Protein AF-A0A133UJM0-F1 (afdb_monomer_lite)

pLDDT: mean 78.9, std 16.8, range [32.56, 95.62]

Radius of gyration: 19.94 Å; chains: 1; bounding box: 46×45×63 Å

Organism: NCBI:txid1698264

Structure (mmCIF, N/CA/C/O backbone):
data_AF-A0A133UJM0-F1
#
_entry.id   AF-A0A133UJM0-F1
#
loop_
_atom_site.group_PDB
_atom_site.id
_atom_site.type_symbol
_atom_site.label_atom_id
_atom_site.label_alt_id
_atom_site.label_comp_id
_atom_site.label_asym_id
_atom_site.label_entity_id
_atom_site.label_seq_id
_atom_site.pdbx_PDB_ins_code
_atom_site.Cartn_x
_atom_site.Cartn_y
_atom_site.Cartn_z
_atom_site.occupancy
_atom_site.B_iso_or_equiv
_atom_site.auth_seq_id
_atom_site.auth_comp_id
_atom_site.auth_asym_id
_atom_site.auth_atom_id
_atom_site.pdbx_PDB_model_num
ATOM 1 N N . PHE A 1 1 ? 8.301 -1.324 -26.444 1.00 41.12 1 PHE A N 1
ATOM 2 C CA . PHE A 1 1 ? 9.238 -2.398 -26.820 1.00 41.12 1 PHE A CA 1
ATOM 3 C C . PHE A 1 1 ? 10.406 -1.749 -27.536 1.00 41.12 1 PHE A C 1
ATOM 5 O O . PHE A 1 1 ? 10.152 -0.974 -28.449 1.00 41.12 1 PHE A O 1
ATOM 12 N N . HIS A 1 2 ? 11.640 -1.991 -27.099 1.00 36.09 2 HIS A N 1
ATOM 13 C CA . HIS A 1 2 ? 12.836 -1.580 -27.834 1.00 36.09 2 HIS A CA 1
ATOM 14 C C . HIS A 1 2 ? 13.774 -2.781 -27.897 1.00 36.09 2 HIS A C 1
ATOM 16 O O . HIS A 1 2 ? 14.107 -3.345 -26.859 1.00 36.09 2 HIS A O 1
ATOM 22 N N . GLU A 1 3 ? 14.149 -3.181 -29.107 1.00 32.56 3 GLU A N 1
ATOM 23 C CA . GLU A 1 3 ? 15.214 -4.153 -29.325 1.00 32.56 3 GLU A CA 1
ATOM 24 C C . GLU A 1 3 ? 16.560 -3.448 -29.167 1.00 32.56 3 GLU A C 1
ATOM 26 O O . GLU A 1 3 ? 16.804 -2.405 -29.777 1.00 32.56 3 GLU A O 1
ATOM 31 N N . VAL A 1 4 ? 17.443 -4.024 -28.356 1.00 39.47 4 VAL A N 1
ATOM 32 C CA . VAL A 1 4 ? 18.858 -3.650 -28.314 1.00 39.47 4 VAL A CA 1
ATOM 33 C C . VAL A 1 4 ? 19.643 -4.925 -28.589 1.00 39.47 4 VAL A C 1
ATOM 35 O O . VAL A 1 4 ? 19.605 -5.857 -27.796 1.00 39.47 4 VAL A O 1
ATOM 38 N N . GLY A 1 5 ? 20.327 -4.984 -29.735 1.00 42.19 5 GLY A N 1
ATOM 39 C CA . GLY A 1 5 ? 21.223 -6.098 -30.069 1.00 42.19 5 GLY A CA 1
ATOM 40 C C . GLY A 1 5 ? 20.552 -7.417 -30.474 1.00 42.19 5 GLY A C 1
ATOM 41 O O . GLY A 1 5 ? 21.200 -8.452 -30.394 1.00 42.19 5 GLY A O 1
ATOM 42 N N . GLY A 1 6 ? 19.289 -7.409 -30.914 1.00 37.16 6 GLY A N 1
ATOM 43 C CA . GLY A 1 6 ? 18.602 -8.621 -31.391 1.00 37.16 6 GLY A CA 1
ATOM 44 C C . GLY A 1 6 ? 18.089 -9.555 -30.288 1.00 37.16 6 GLY A C 1
ATOM 45 O O . GLY A 1 6 ? 17.490 -10.581 -30.595 1.00 37.16 6 GLY A O 1
ATOM 46 N N . GLU A 1 7 ? 18.262 -9.190 -29.016 1.00 33.78 7 GLU A N 1
ATOM 47 C CA . GLU A 1 7 ? 17.524 -9.793 -27.910 1.00 33.78 7 GLU A CA 1
ATOM 48 C C . GLU A 1 7 ? 16.310 -8.925 -27.562 1.00 33.78 7 GLU A C 1
ATOM 50 O O . GLU A 1 7 ? 16.386 -7.691 -27.517 1.00 33.78 7 GLU A O 1
ATOM 55 N N . VAL A 1 8 ? 15.176 -9.575 -27.277 1.00 43.69 8 VAL A N 1
ATOM 56 C CA . VAL A 1 8 ? 14.033 -8.924 -26.629 1.00 43.69 8 VAL A CA 1
ATOM 57 C C . VAL A 1 8 ? 14.445 -8.630 -25.191 1.00 43.69 8 VAL A C 1
ATOM 59 O O . VAL A 1 8 ? 14.175 -9.393 -24.266 1.00 43.69 8 VAL A O 1
ATOM 62 N N . VAL A 1 9 ? 15.156 -7.525 -24.996 1.00 40.31 9 VAL A N 1
ATOM 63 C CA . VAL A 1 9 ? 15.483 -7.039 -23.662 1.00 40.31 9 VAL A CA 1
ATOM 64 C C . VAL A 1 9 ? 14.176 -6.545 -23.047 1.00 40.31 9 VAL A C 1
ATOM 66 O O . VAL A 1 9 ? 13.567 -5.589 -23.534 1.00 40.31 9 VAL A O 1
ATOM 69 N N . PHE A 1 10 ? 13.724 -7.208 -21.979 1.00 42.84 10 PHE A N 1
ATOM 70 C CA . PHE A 1 10 ? 12.668 -6.703 -21.104 1.00 42.84 10 PHE A CA 1
ATOM 71 C C . PHE A 1 10 ? 13.126 -5.352 -20.552 1.00 42.84 10 PHE A C 1
ATOM 73 O O . PHE A 1 10 ? 13.814 -5.280 -19.538 1.00 42.84 10 PHE A O 1
ATOM 80 N N . GLY A 1 11 ? 12.795 -4.267 -21.247 1.00 41.56 11 GLY A N 1
ATOM 81 C CA . GLY A 1 11 ? 13.082 -2.916 -20.796 1.00 41.56 11 GLY A CA 1
ATOM 82 C C . GLY A 1 11 ? 12.331 -2.615 -19.499 1.00 41.56 11 GLY A C 1
ATOM 83 O O . GLY A 1 11 ? 11.221 -2.101 -19.537 1.00 41.56 11 GLY A O 1
ATOM 84 N N . ASN A 1 12 ? 12.950 -2.943 -18.364 1.00 46.47 12 ASN A N 1
ATOM 85 C CA . ASN A 1 12 ? 12.903 -2.243 -17.079 1.00 46.47 12 ASN A CA 1
ATOM 86 C C . ASN A 1 12 ? 11.527 -1.809 -16.535 1.00 46.47 12 ASN A C 1
ATOM 88 O O . ASN A 1 12 ? 11.422 -0.736 -15.943 1.00 46.47 12 ASN A O 1
ATOM 92 N N . PHE A 1 13 ? 10.477 -2.624 -16.665 1.00 51.59 13 PHE A N 1
ATOM 93 C CA . PHE A 1 13 ? 9.205 -2.368 -15.974 1.00 51.59 13 PHE A CA 1
ATOM 94 C C . PHE A 1 13 ? 8.862 -3.493 -14.989 1.00 51.59 13 PHE A C 1
ATOM 96 O O . PHE A 1 13 ? 7.981 -4.316 -15.209 1.00 51.59 13 PHE A O 1
ATOM 103 N N . ASN A 1 14 ? 9.581 -3.515 -13.863 1.00 61.28 14 ASN A N 1
ATOM 104 C CA . ASN A 1 14 ? 9.325 -4.417 -12.731 1.00 61.28 14 ASN A CA 1
ATOM 105 C C . ASN A 1 14 ? 8.261 -3.878 -11.750 1.00 61.28 14 ASN A C 1
ATOM 107 O O . ASN A 1 14 ? 8.097 -4.419 -10.653 1.00 61.28 14 ASN A O 1
ATOM 111 N N . ASN A 1 15 ? 7.575 -2.795 -12.124 1.00 65.62 15 ASN A N 1
ATOM 112 C CA . ASN A 1 15 ? 6.561 -2.118 -11.325 1.00 65.62 15 ASN A CA 1
ATOM 113 C C . ASN A 1 15 ? 5.195 -2.244 -11.997 1.00 65.62 15 ASN A C 1
ATOM 115 O O . ASN A 1 15 ? 5.090 -2.307 -13.216 1.00 65.62 15 ASN A O 1
ATOM 119 N N . LEU A 1 16 ? 4.133 -2.236 -11.199 1.00 73.38 16 LEU A N 1
ATOM 120 C CA . LEU A 1 16 ? 2.777 -2.254 -11.730 1.00 73.38 16 LEU A CA 1
ATOM 121 C C . LEU A 1 16 ? 2.421 -0.885 -12.351 1.00 73.38 16 LEU A C 1
ATOM 123 O O . LEU A 1 16 ? 3.001 0.152 -11.990 1.00 73.38 16 LEU A O 1
ATOM 127 N N . PRO A 1 17 ? 1.496 -0.857 -13.327 1.00 74.69 17 PRO A N 1
ATOM 128 C CA . PRO A 1 17 ? 1.392 0.263 -14.257 1.00 74.69 17 PRO A CA 1
ATOM 129 C C . PRO A 1 17 ? 0.786 1.532 -13.659 1.00 74.69 17 PRO A C 1
ATOM 131 O O . PRO A 1 17 ? 0.818 2.567 -14.321 1.00 74.69 17 PRO A O 1
ATOM 134 N N . LEU A 1 18 ? 0.273 1.525 -12.420 1.00 80.31 18 LEU A N 1
ATOM 135 C CA . LEU A 1 18 ? -0.380 2.715 -11.859 1.00 80.31 18 LEU A CA 1
ATOM 136 C C . LEU A 1 18 ? 0.581 3.897 -11.653 1.00 80.31 18 LEU A C 1
ATOM 138 O O . LEU A 1 18 ? 0.152 5.032 -11.476 1.00 80.31 18 LEU A O 1
ATOM 142 N N . THR A 1 19 ? 1.886 3.659 -11.725 1.00 74.25 19 THR A N 1
ATOM 143 C CA . THR A 1 19 ? 2.896 4.723 -11.703 1.00 74.25 19 THR A CA 1
ATOM 144 C C . THR A 1 19 ? 2.986 5.490 -13.024 1.00 74.25 19 THR A C 1
ATOM 146 O O . THR A 1 19 ? 3.292 6.681 -13.014 1.00 74.25 19 THR A O 1
ATOM 149 N N . ILE A 1 20 ? 2.648 4.854 -14.152 1.00 77.62 20 ILE A N 1
ATOM 150 C CA . ILE A 1 20 ? 2.749 5.422 -15.505 1.00 77.62 20 ILE A CA 1
ATOM 151 C C . ILE A 1 20 ? 1.866 6.668 -15.675 1.00 77.62 20 ILE A C 1
ATOM 153 O O . ILE A 1 20 ? 2.385 7.681 -16.150 1.00 77.62 20 ILE A O 1
ATOM 157 N N . PRO A 1 21 ? 0.588 6.681 -15.239 1.00 76.50 21 PRO A N 1
ATOM 158 C CA . PRO A 1 21 ? -0.231 7.889 -15.278 1.00 76.50 21 PRO A CA 1
ATOM 159 C C . PRO A 1 21 ? 0.399 9.096 -14.574 1.00 76.50 21 PRO A C 1
ATOM 161 O O . PRO A 1 21 ? 0.253 10.212 -15.057 1.00 76.50 21 PRO A O 1
ATOM 164 N N . PHE A 1 22 ? 1.138 8.910 -13.475 1.00 75.75 22 PHE A N 1
ATOM 165 C CA . PHE A 1 22 ? 1.788 10.026 -12.773 1.00 75.75 22 PHE A CA 1
ATOM 166 C C . PHE A 1 22 ? 2.964 10.610 -13.563 1.00 75.75 22 PHE A C 1
ATOM 168 O O . PHE A 1 22 ? 3.121 11.833 -13.611 1.00 75.75 22 PHE A O 1
ATOM 175 N N . TYR A 1 23 ? 3.749 9.757 -14.229 1.00 77.12 23 TYR A N 1
ATOM 176 C CA . TYR A 1 23 ? 4.780 10.209 -15.165 1.00 77.12 23 TYR A CA 1
ATOM 177 C C . TYR A 1 23 ? 4.155 10.970 -16.338 1.00 77.12 23 TYR A C 1
ATOM 179 O O . TYR A 1 23 ? 4.615 12.057 -16.686 1.00 77.12 23 TYR A O 1
ATOM 187 N N . TRP A 1 24 ? 3.062 10.441 -16.891 1.00 78.31 24 TRP A N 1
ATOM 188 C CA . TRP A 1 24 ? 2.353 11.065 -18.005 1.00 78.31 24 TRP A CA 1
ATOM 189 C C . TRP A 1 24 ? 1.727 12.412 -17.627 1.00 78.31 24 TRP A C 1
ATOM 191 O O . TRP A 1 24 ? 1.881 13.371 -18.375 1.00 78.31 24 TRP A O 1
ATOM 201 N N . ILE A 1 25 ? 1.093 12.522 -16.454 1.00 80.19 25 ILE A N 1
ATOM 202 C CA . ILE A 1 25 ? 0.543 13.789 -15.942 1.00 80.19 25 ILE A CA 1
ATOM 203 C C . ILE A 1 25 ? 1.658 14.815 -15.753 1.00 80.19 25 ILE A C 1
ATOM 205 O O . ILE A 1 25 ? 1.499 15.956 -16.176 1.00 80.19 25 ILE A O 1
ATOM 209 N N . THR A 1 26 ? 2.790 14.418 -15.161 1.00 80.69 26 THR A N 1
ATOM 210 C CA . THR A 1 26 ? 3.936 15.328 -15.009 1.00 80.69 26 THR A CA 1
ATOM 211 C C . THR A 1 26 ? 4.375 15.856 -16.368 1.00 80.69 26 THR A C 1
ATOM 213 O O . THR A 1 26 ? 4.428 17.066 -16.556 1.00 80.69 26 THR A O 1
ATOM 216 N N . HIS A 1 27 ? 4.600 14.961 -17.332 1.00 81.56 27 HIS A N 1
ATOM 217 C CA . HIS A 1 27 ? 4.992 15.343 -18.684 1.00 81.56 27 HIS A CA 1
ATOM 218 C C . HIS A 1 27 ? 3.951 16.232 -19.376 1.00 81.56 27 HIS A C 1
ATOM 220 O O . HIS A 1 27 ? 4.312 17.213 -20.016 1.00 81.56 27 HIS A O 1
ATOM 226 N N . PHE A 1 28 ? 2.663 15.914 -19.247 1.00 84.06 28 PHE A N 1
ATOM 227 C CA . PHE A 1 28 ? 1.585 16.702 -19.839 1.00 84.06 28 PHE A CA 1
ATOM 228 C C . PHE A 1 28 ? 1.541 18.127 -19.271 1.00 84.06 28 PHE A C 1
ATOM 230 O O . PHE A 1 28 ? 1.356 19.080 -20.022 1.00 84.06 28 PHE A O 1
ATOM 237 N N . LEU A 1 29 ? 1.737 18.279 -17.958 1.00 82.19 29 LEU A N 1
ATOM 238 C CA . LEU A 1 29 ? 1.685 19.577 -17.284 1.00 82.19 29 LEU A CA 1
ATOM 239 C C . LEU A 1 29 ? 2.924 20.434 -17.534 1.00 82.19 29 LEU A C 1
ATOM 241 O O . LEU A 1 29 ? 2.817 21.658 -17.577 1.00 82.19 29 LEU A O 1
ATOM 245 N N . THR A 1 30 ? 4.097 19.817 -17.658 1.00 82.31 30 THR A N 1
ATOM 246 C CA . THR A 1 30 ? 5.360 20.556 -17.769 1.00 82.31 30 THR A CA 1
ATOM 247 C C . THR A 1 30 ? 5.885 20.624 -19.191 1.00 82.31 30 THR A C 1
ATOM 249 O O . THR A 1 30 ? 6.778 21.424 -19.441 1.00 82.31 30 THR A O 1
ATOM 252 N N . ALA A 1 31 ? 5.358 19.815 -20.115 1.00 80.38 31 ALA A N 1
ATOM 253 C CA . ALA A 1 31 ? 5.858 19.619 -21.479 1.00 80.38 31 ALA A CA 1
ATOM 254 C C . ALA A 1 31 ? 7.347 19.212 -21.558 1.00 80.38 31 ALA A C 1
ATOM 256 O O . ALA A 1 31 ? 7.963 19.317 -22.616 1.00 80.38 31 ALA A O 1
ATOM 257 N N . HIS A 1 32 ? 7.935 18.750 -20.447 1.00 76.25 32 HIS A N 1
ATOM 258 C CA . HIS A 1 32 ? 9.356 18.426 -20.340 1.00 76.25 32 HIS A CA 1
ATOM 259 C C . HIS A 1 32 ? 9.565 17.128 -19.552 1.00 76.25 32 HIS A C 1
ATOM 261 O O . HIS A 1 32 ? 9.029 16.950 -18.457 1.00 76.25 32 HIS A O 1
ATOM 267 N N . TRP A 1 33 ? 10.431 16.253 -20.068 1.00 72.19 33 TRP A N 1
ATOM 268 C CA . TRP A 1 33 ? 10.963 15.091 -19.346 1.00 72.19 33 TRP A CA 1
ATOM 269 C C . TRP A 1 33 ? 12.218 15.482 -18.555 1.00 72.19 33 TRP A C 1
ATOM 271 O O . TRP A 1 33 ? 13.319 15.028 -18.857 1.00 72.19 33 TRP A O 1
ATOM 281 N N . ALA A 1 34 ? 12.055 16.357 -17.561 1.00 78.25 34 ALA A N 1
ATOM 282 C CA . ALA A 1 34 ? 13.145 16.777 -16.679 1.00 78.25 34 ALA A CA 1
ATOM 283 C C . ALA A 1 34 ? 12.964 16.195 -15.268 1.00 78.25 34 ALA A C 1
ATOM 285 O O . ALA A 1 34 ? 11.841 16.093 -14.756 1.00 78.25 34 ALA A O 1
ATOM 286 N N . ILE A 1 35 ? 14.068 15.786 -14.639 1.00 80.56 35 ILE A N 1
ATOM 287 C CA . ILE A 1 35 ? 14.049 15.085 -13.347 1.00 80.56 35 ILE A CA 1
ATOM 288 C C . ILE A 1 35 ? 13.517 15.979 -12.221 1.00 80.56 35 ILE A C 1
ATOM 290 O O . ILE A 1 35 ? 12.869 15.498 -11.293 1.00 80.56 35 ILE A O 1
ATOM 294 N N . GLU A 1 36 ? 13.706 17.288 -12.336 1.00 86.12 36 GLU A N 1
ATOM 295 C CA . GLU A 1 36 ? 13.259 18.305 -11.389 1.00 86.12 36 GLU A CA 1
ATOM 296 C C . GLU A 1 36 ? 11.730 18.315 -11.273 1.00 86.12 36 GLU A C 1
ATOM 298 O O . GLU A 1 36 ? 11.188 18.380 -10.169 1.00 86.12 36 GLU A O 1
ATOM 303 N N . TYR A 1 37 ? 11.020 18.170 -12.395 1.00 83.62 37 TYR A N 1
ATOM 304 C CA . TYR A 1 37 ? 9.556 18.108 -12.415 1.00 83.62 37 TYR A CA 1
ATOM 305 C C . TYR A 1 37 ? 9.023 16.811 -11.813 1.00 83.62 37 TYR A C 1
ATOM 307 O O . TYR A 1 37 ? 7.986 16.810 -11.141 1.00 83.62 37 TYR A O 1
ATOM 315 N N . LEU A 1 38 ? 9.754 15.712 -12.008 1.00 80.81 38 LEU A N 1
ATOM 316 C CA . LEU A 1 38 ? 9.452 14.443 -11.363 1.00 80.81 38 LEU A CA 1
ATOM 317 C C . LEU A 1 38 ? 9.667 14.542 -9.847 1.00 80.81 38 LEU A C 1
ATOM 319 O O . LEU A 1 38 ? 8.810 14.093 -9.088 1.00 80.81 38 LEU A O 1
ATOM 323 N N . ILE A 1 39 ? 10.741 15.180 -9.386 1.00 86.06 39 ILE A N 1
ATOM 324 C CA . ILE A 1 39 ? 10.973 15.428 -7.956 1.00 86.06 39 ILE A CA 1
ATOM 325 C C . ILE A 1 39 ? 9.860 16.310 -7.377 1.00 86.06 39 ILE A C 1
ATOM 327 O O . ILE A 1 39 ? 9.283 15.971 -6.341 1.00 86.06 39 ILE A O 1
ATOM 331 N N . LEU A 1 40 ? 9.510 17.403 -8.061 1.00 87.00 40 LEU A N 1
ATOM 332 C CA . LEU A 1 40 ? 8.479 18.337 -7.614 1.00 87.00 40 LEU A CA 1
ATOM 333 C C . LEU A 1 40 ? 7.111 17.660 -7.491 1.00 87.00 40 LEU A C 1
ATOM 335 O O . LEU A 1 40 ? 6.455 17.777 -6.457 1.00 87.00 40 LEU A O 1
ATOM 339 N N . THR A 1 41 ? 6.689 16.911 -8.508 1.00 85.38 41 THR A N 1
ATOM 340 C CA . THR A 1 41 ? 5.390 16.227 -8.481 1.00 85.38 41 THR A CA 1
ATOM 341 C C . THR A 1 41 ? 5.358 15.122 -7.418 1.00 85.38 41 THR A C 1
ATOM 343 O O . THR A 1 41 ? 4.352 14.964 -6.725 1.00 85.38 41 THR A O 1
ATOM 346 N N . ASN A 1 42 ? 6.475 14.428 -7.178 1.00 88.44 42 ASN A N 1
ATOM 347 C CA . ASN A 1 42 ? 6.591 13.478 -6.070 1.00 88.44 42 ASN A CA 1
ATOM 348 C C . ASN A 1 42 ? 6.439 14.183 -4.708 1.00 88.44 42 ASN A C 1
ATOM 350 O O . ASN A 1 42 ? 5.664 13.735 -3.859 1.00 88.44 42 ASN A O 1
ATOM 354 N N . LEU A 1 43 ? 7.105 15.328 -4.525 1.00 91.25 43 LEU A N 1
ATOM 355 C CA . LEU A 1 43 ? 6.988 16.147 -3.319 1.00 91.25 43 LEU A CA 1
ATOM 356 C C . LEU A 1 43 ? 5.549 16.634 -3.095 1.00 91.25 43 LEU A C 1
ATOM 358 O O . LEU A 1 43 ? 5.058 16.569 -1.968 1.00 91.25 43 LEU A O 1
ATOM 362 N N . LEU A 1 44 ? 4.842 17.054 -4.149 1.00 90.94 44 LEU A N 1
ATOM 363 C CA . LEU A 1 44 ? 3.430 17.450 -4.066 1.00 90.94 44 LEU A CA 1
ATOM 364 C C . LEU A 1 44 ? 2.539 16.300 -3.577 1.00 90.94 44 LEU A C 1
ATOM 366 O O . LEU A 1 44 ? 1.703 16.498 -2.692 1.00 90.94 44 LEU A O 1
ATOM 370 N N . VAL A 1 45 ? 2.747 15.083 -4.084 1.00 91.19 45 VAL A N 1
ATOM 371 C CA . VAL A 1 45 ? 2.010 13.903 -3.605 1.00 91.19 45 VAL A CA 1
ATOM 372 C C . VAL A 1 45 ? 2.335 13.603 -2.136 1.00 91.19 45 VAL A C 1
ATOM 374 O O . VAL A 1 45 ? 1.443 13.265 -1.359 1.00 91.19 45 VAL A O 1
ATOM 377 N N . ARG A 1 46 ? 3.585 13.781 -1.704 1.00 93.06 46 ARG A N 1
ATOM 378 C CA . ARG A 1 46 ? 3.967 13.605 -0.291 1.00 93.06 46 ARG A CA 1
ATOM 379 C C . ARG A 1 46 ? 3.388 14.679 0.621 1.00 93.06 46 ARG A C 1
ATOM 381 O O . ARG A 1 46 ? 2.977 14.373 1.738 1.00 93.06 46 ARG A O 1
ATOM 388 N N . LEU A 1 47 ? 3.281 15.918 0.151 1.00 95.25 47 LEU A N 1
ATOM 389 C CA . LEU A 1 47 ? 2.564 16.972 0.868 1.00 95.25 47 LEU A CA 1
ATOM 390 C C . LEU A 1 47 ? 1.087 16.604 1.047 1.00 95.25 47 LEU A C 1
ATOM 392 O O . LEU A 1 47 ? 0.535 16.811 2.130 1.00 95.25 47 LEU A O 1
ATOM 396 N N . LEU A 1 48 ? 0.468 15.980 0.041 1.00 95.12 48 LEU A N 1
ATOM 397 C CA . LEU A 1 48 ? -0.884 15.437 0.168 1.00 95.12 48 LEU A CA 1
ATOM 398 C C . LEU A 1 48 ? -0.952 14.315 1.219 1.00 95.12 48 LEU A C 1
ATOM 400 O O . LEU A 1 48 ? -1.877 14.311 2.030 1.00 95.12 48 LEU A O 1
ATOM 404 N N . VAL A 1 49 ? 0.040 13.420 1.286 1.00 95.50 49 VAL A N 1
ATOM 405 C CA . VAL A 1 49 ? 0.145 12.418 2.369 1.00 95.50 49 VAL A CA 1
ATOM 406 C C . VAL A 1 49 ? 0.207 13.093 3.741 1.00 95.50 49 VAL A C 1
ATOM 408 O O . VAL A 1 49 ? -0.546 12.717 4.640 1.00 95.50 49 VAL A O 1
ATOM 411 N N . CYS A 1 50 ? 1.037 14.125 3.911 1.00 95.62 50 CYS A N 1
ATOM 412 C CA . CYS A 1 50 ? 1.117 14.896 5.155 1.00 95.62 50 CYS A CA 1
ATOM 413 C C . CYS A 1 50 ? -0.217 15.579 5.503 1.00 95.62 50 CYS A C 1
ATOM 415 O O . CYS A 1 50 ? -0.631 15.588 6.667 1.00 95.62 50 CYS A O 1
ATOM 417 N N . PHE A 1 51 ? -0.934 16.101 4.506 1.00 95.56 51 PHE A N 1
ATOM 418 C CA . PHE A 1 51 ? -2.265 16.671 4.703 1.00 95.56 51 PHE A CA 1
ATOM 419 C C . PHE A 1 51 ? -3.275 15.615 5.172 1.00 95.56 51 PHE A C 1
ATOM 421 O O . PHE A 1 51 ? -4.013 15.845 6.135 1.00 95.56 51 PHE A O 1
ATOM 428 N N . VAL A 1 52 ? -3.285 14.434 4.548 1.00 94.62 52 VAL A N 1
ATOM 429 C CA . VAL A 1 52 ? -4.134 13.314 4.977 1.00 94.62 52 VAL A CA 1
ATOM 430 C C . VAL A 1 52 ? -3.745 12.863 6.388 1.00 94.62 52 VAL A C 1
ATOM 432 O O . VAL A 1 52 ? -4.630 12.686 7.225 1.00 94.62 52 VAL A O 1
ATOM 435 N N . PHE A 1 53 ? -2.447 12.787 6.708 1.00 94.44 53 PHE A N 1
ATOM 436 C CA . PHE A 1 53 ? -1.952 12.469 8.052 1.00 94.44 53 PHE A CA 1
ATOM 437 C C . PHE A 1 53 ? -2.526 13.406 9.117 1.00 94.44 53 PHE A C 1
ATOM 439 O O . PHE A 1 53 ? -3.039 12.942 10.141 1.00 94.44 53 PHE A O 1
ATOM 446 N N . MET A 1 54 ? -2.507 14.715 8.853 1.00 93.25 54 MET A N 1
ATOM 447 C CA . MET A 1 54 ? -3.104 15.724 9.728 1.00 93.25 54 MET A CA 1
ATOM 448 C C . MET A 1 54 ? -4.600 15.465 9.953 1.00 93.25 54 MET A C 1
ATOM 450 O O . MET A 1 54 ? -5.078 15.575 11.083 1.00 93.25 54 MET A O 1
ATOM 454 N N . LYS A 1 55 ? -5.339 15.081 8.903 1.00 90.44 55 LYS A N 1
ATOM 455 C CA . LYS A 1 55 ? -6.772 14.753 9.002 1.00 90.44 55 LYS A CA 1
ATOM 456 C C . LYS A 1 55 ? -7.039 13.459 9.772 1.00 90.44 55 LYS A C 1
ATOM 458 O O . LYS A 1 55 ? -8.065 13.378 10.444 1.00 90.44 55 LYS A O 1
ATOM 463 N N . THR A 1 56 ? -6.140 12.480 9.695 1.00 89.75 56 THR A N 1
ATOM 464 C CA . THR A 1 56 ? -6.250 11.197 10.413 1.00 89.75 56 THR A CA 1
ATOM 465 C C . THR A 1 56 ? -5.759 11.246 11.857 1.00 89.75 56 THR A C 1
ATOM 467 O O . THR A 1 56 ? -6.098 10.374 12.647 1.00 89.75 56 THR A O 1
ATOM 470 N N . THR A 1 57 ? -4.984 12.267 12.230 1.00 90.00 57 THR A N 1
ATOM 471 C CA . THR A 1 57 ? -4.408 12.407 13.578 1.00 90.00 57 THR A CA 1
ATOM 472 C C . THR A 1 57 ? -4.722 13.769 14.208 1.00 90.00 57 THR A C 1
ATOM 474 O O . THR A 1 57 ? -3.811 14.469 14.654 1.00 90.00 57 THR A O 1
ATOM 477 N N . PRO A 1 58 ? -5.997 14.197 14.288 1.00 85.88 58 PRO A N 1
ATOM 478 C CA . PRO A 1 58 ? -6.348 15.568 14.672 1.00 85.88 58 PRO A CA 1
ATOM 479 C C . PRO A 1 58 ? -5.844 15.970 16.068 1.00 85.88 58 PRO A C 1
ATOM 481 O O . PRO A 1 58 ? -5.557 17.141 16.287 1.00 85.88 58 PRO A O 1
ATOM 484 N N . LYS A 1 59 ? -5.679 15.002 16.981 1.00 84.56 59 LYS A N 1
ATOM 485 C CA . LYS A 1 59 ? -5.209 15.216 18.361 1.00 84.56 59 LYS A CA 1
ATOM 486 C C . LYS A 1 59 ? -3.701 15.487 18.487 1.00 84.56 59 LYS A C 1
ATOM 488 O O . LYS A 1 59 ? -3.273 15.964 19.530 1.00 84.56 59 LYS A O 1
ATOM 493 N N . LEU A 1 60 ? -2.897 15.177 17.467 1.00 89.25 60 LEU A N 1
ATOM 494 C CA . LEU A 1 60 ? -1.461 15.471 17.481 1.00 89.25 60 LEU A CA 1
ATOM 495 C C . LEU A 1 60 ? -1.214 16.971 17.281 1.00 89.25 60 LEU A C 1
ATOM 497 O O . LEU A 1 60 ? -1.769 17.576 16.360 1.00 89.25 60 LEU A O 1
ATOM 501 N N . SER A 1 61 ? -0.346 17.571 18.096 1.00 90.12 61 SER A N 1
ATOM 502 C CA . SER A 1 61 ? 0.092 18.953 17.867 1.00 90.12 61 SER A CA 1
ATOM 503 C C . SER A 1 61 ? 1.006 19.040 16.638 1.00 90.12 61 SER A C 1
ATOM 505 O O . SER A 1 61 ? 1.624 18.052 16.238 1.00 90.12 61 SER A O 1
ATOM 507 N N . GLN A 1 62 ? 1.136 20.224 16.027 1.00 89.38 62 GLN A N 1
ATOM 508 C CA . GLN A 1 62 ? 1.999 20.380 14.844 1.00 89.38 62 GLN A CA 1
ATOM 509 C C . GLN A 1 62 ? 3.469 20.042 15.139 1.00 89.38 62 GLN A C 1
ATOM 511 O O . GLN A 1 62 ? 4.129 19.423 14.310 1.00 89.38 62 GLN A O 1
ATOM 516 N N . ILE A 1 63 ? 3.953 20.356 16.345 1.00 92.12 63 ILE A N 1
ATOM 517 C CA . ILE A 1 63 ? 5.319 20.026 16.782 1.00 92.12 63 ILE A CA 1
ATOM 518 C C . ILE A 1 63 ? 5.504 18.506 16.872 1.00 92.12 63 ILE A C 1
ATOM 520 O O . ILE A 1 63 ? 6.513 17.979 16.416 1.00 92.12 63 ILE A O 1
ATOM 524 N N . GLN A 1 64 ? 4.506 17.778 17.387 1.00 91.75 64 GLN A N 1
ATOM 525 C CA . GLN A 1 64 ? 4.550 16.313 17.448 1.00 91.75 64 GLN A CA 1
ATOM 526 C C . GLN A 1 64 ? 4.467 15.658 16.061 1.00 91.75 64 GLN A C 1
ATOM 528 O O . GLN A 1 64 ? 4.955 14.543 15.887 1.00 91.75 64 GLN A O 1
ATOM 533 N N . ARG A 1 65 ? 3.861 16.327 15.068 1.00 92.94 65 ARG A N 1
ATOM 534 C CA . ARG A 1 65 ? 3.801 15.841 13.678 1.00 92.94 65 ARG A CA 1
ATOM 535 C C . ARG A 1 65 ? 5.086 16.089 12.892 1.00 92.94 65 ARG A C 1
ATOM 537 O O . ARG A 1 65 ? 5.353 15.341 11.956 1.00 92.94 65 ARG A O 1
ATOM 544 N N . LEU A 1 66 ? 5.880 17.091 13.272 1.00 93.25 66 LEU A N 1
ATOM 545 C CA . LEU A 1 66 ? 7.106 17.482 12.575 1.00 93.25 66 LEU A CA 1
ATOM 546 C C . LEU A 1 66 ? 8.059 16.312 12.256 1.00 93.25 66 LEU A C 1
ATOM 548 O O . LEU A 1 66 ? 8.429 16.191 11.088 1.00 93.25 66 LEU A O 1
ATOM 552 N N . PRO A 1 67 ? 8.425 15.416 13.199 1.00 92.81 67 PRO A N 1
ATOM 553 C CA . PRO A 1 67 ? 9.311 14.297 12.873 1.00 92.81 67 PRO A CA 1
ATOM 554 C C . PRO A 1 67 ? 8.714 13.370 11.807 1.00 92.81 67 PRO A C 1
ATOM 556 O O . PRO A 1 67 ? 9.427 12.912 10.918 1.00 92.81 67 PRO A O 1
ATOM 559 N N . PHE A 1 68 ? 7.398 13.144 11.835 1.00 93.06 68 PHE A N 1
ATOM 560 C CA . PHE A 1 68 ? 6.717 12.338 10.823 1.00 93.06 68 PHE A CA 1
ATOM 561 C C . PHE A 1 68 ? 6.707 13.032 9.465 1.00 93.06 68 PHE A C 1
ATOM 563 O O . PHE A 1 68 ? 6.984 12.383 8.465 1.00 93.06 68 PHE A O 1
ATOM 570 N N . TYR A 1 69 ? 6.462 14.344 9.413 1.00 93.88 69 TYR A N 1
ATOM 571 C CA . TYR A 1 69 ? 6.532 15.097 8.159 1.00 93.88 69 TYR A CA 1
ATOM 572 C C . TYR A 1 69 ? 7.916 15.019 7.521 1.00 93.88 69 TYR A C 1
ATOM 574 O O . TYR A 1 69 ? 8.004 14.789 6.320 1.00 93.88 69 TYR A O 1
ATOM 582 N N . LEU A 1 70 ? 8.988 15.143 8.306 1.00 92.12 70 LEU A N 1
ATOM 583 C CA . LEU A 1 70 ? 10.348 15.010 7.781 1.00 92.12 70 LEU A CA 1
ATOM 584 C C . LEU A 1 70 ? 10.570 13.622 7.168 1.00 92.12 70 LEU A C 1
ATOM 586 O O . LEU A 1 70 ? 11.026 13.513 6.031 1.00 92.12 70 LEU A O 1
ATOM 590 N N . VAL A 1 71 ? 10.168 12.560 7.869 1.00 92.44 71 VAL A N 1
ATOM 591 C CA . VAL A 1 71 ? 10.273 11.193 7.338 1.00 92.44 71 VAL A CA 1
ATOM 592 C C . VAL A 1 71 ? 9.407 11.021 6.083 1.00 92.44 71 VAL A C 1
ATOM 594 O O . VAL A 1 71 ? 9.878 10.495 5.078 1.00 92.44 71 VAL A O 1
ATOM 597 N N . PHE A 1 72 ? 8.159 11.488 6.088 1.00 92.81 72 PHE A N 1
ATOM 598 C CA . PHE A 1 72 ? 7.225 11.291 4.975 1.00 92.81 72 PHE A CA 1
ATOM 599 C C . PHE A 1 72 ? 7.590 12.110 3.734 1.00 92.81 72 PHE A C 1
ATOM 601 O O . PHE A 1 72 ? 7.333 11.665 2.617 1.00 92.81 72 PHE A O 1
ATOM 608 N N . LEU A 1 73 ? 8.204 13.281 3.900 1.00 92.19 73 LEU A N 1
ATOM 609 C CA . LEU A 1 73 ? 8.628 14.124 2.783 1.00 92.19 73 LEU A CA 1
ATOM 610 C C . LEU A 1 73 ? 9.941 13.641 2.163 1.00 92.19 73 LEU A C 1
ATOM 612 O O . LEU A 1 73 ? 10.061 13.663 0.941 1.00 92.19 73 LEU A O 1
ATOM 616 N N . PHE A 1 74 ? 10.891 13.167 2.972 1.00 89.44 74 PHE A N 1
ATOM 617 C CA . PHE A 1 74 ? 12.262 12.938 2.502 1.00 89.44 74 PHE A CA 1
ATOM 618 C C . PHE A 1 74 ? 12.677 11.461 2.393 1.00 89.44 74 PHE A C 1
ATOM 620 O O . PHE A 1 74 ? 13.687 11.170 1.757 1.00 89.44 74 PHE A O 1
ATOM 627 N N . TRP A 1 75 ? 11.918 10.503 2.942 1.00 86.44 75 TRP A N 1
ATOM 628 C CA . TRP A 1 75 ? 12.277 9.079 2.866 1.00 86.44 75 TRP A CA 1
ATOM 629 C C . TRP A 1 75 ? 11.699 8.365 1.633 1.00 86.44 75 TRP A C 1
ATOM 631 O O . TRP A 1 75 ? 10.480 8.268 1.472 1.00 86.44 75 TRP A O 1
ATOM 641 N N . GLY A 1 76 ? 12.568 7.769 0.810 1.00 72.19 76 GLY A N 1
ATOM 642 C CA . GLY A 1 76 ? 12.193 6.843 -0.269 1.00 72.19 76 GLY A CA 1
ATOM 643 C C . GLY A 1 76 ? 11.574 7.516 -1.494 1.00 72.19 76 GLY A C 1
ATOM 644 O O . GLY A 1 76 ? 10.437 7.211 -1.826 1.00 72.19 76 GLY A O 1
ATOM 645 N N . GLY A 1 77 ? 12.299 8.429 -2.150 1.00 72.69 77 GLY A N 1
ATOM 646 C CA . GLY A 1 77 ? 11.812 9.355 -3.189 1.00 72.69 77 GLY A CA 1
ATOM 647 C C . GLY A 1 77 ? 11.321 8.767 -4.521 1.00 72.69 77 GLY A C 1
ATOM 648 O O . GLY A 1 77 ? 11.129 9.520 -5.472 1.00 72.69 77 GLY A O 1
ATOM 649 N N . GLU A 1 78 ? 11.084 7.461 -4.629 1.00 81.19 78 GLU A N 1
ATOM 650 C CA . GLU A 1 78 ? 10.596 6.849 -5.868 1.00 81.19 78 GLU A CA 1
ATOM 651 C C . GLU A 1 78 ? 9.069 6.981 -5.996 1.00 81.19 78 GLU A C 1
ATOM 653 O O . GLU A 1 78 ? 8.318 6.851 -5.025 1.00 81.19 78 GLU A O 1
ATOM 658 N N . TYR A 1 79 ? 8.580 7.196 -7.218 1.00 80.62 79 TYR A N 1
ATOM 659 C CA . TYR A 1 79 ? 7.145 7.303 -7.514 1.00 80.62 79 TYR A CA 1
ATOM 660 C C . TYR A 1 79 ? 6.298 6.097 -7.083 1.00 80.62 79 TYR A C 1
ATOM 662 O O . TYR A 1 79 ? 5.225 6.314 -6.509 1.00 80.62 79 TYR A O 1
ATOM 670 N N . PRO A 1 80 ? 6.725 4.837 -7.310 1.00 84.31 80 PRO A N 1
ATOM 671 C CA . PRO A 1 80 ? 5.963 3.673 -6.861 1.00 84.31 80 PRO A CA 1
ATOM 672 C C . PRO A 1 80 ? 5.720 3.662 -5.345 1.00 84.31 80 PRO A C 1
ATOM 674 O O . PRO A 1 80 ? 4.644 3.283 -4.882 1.00 84.31 80 PRO A O 1
ATOM 677 N N . ILE A 1 81 ? 6.690 4.130 -4.559 1.00 87.38 81 ILE A N 1
ATOM 678 C CA . ILE A 1 81 ? 6.593 4.193 -3.095 1.00 87.38 81 ILE A CA 1
ATOM 679 C C . ILE A 1 81 ? 5.652 5.324 -2.692 1.00 87.38 81 ILE A C 1
ATOM 681 O O . ILE A 1 81 ? 4.746 5.119 -1.889 1.00 87.38 81 ILE A O 1
ATOM 685 N N . THR A 1 82 ? 5.826 6.505 -3.287 1.00 89.94 82 THR A N 1
ATOM 686 C CA . THR A 1 82 ? 5.005 7.687 -3.002 1.00 89.94 82 THR A CA 1
ATOM 687 C C . THR A 1 82 ? 3.526 7.456 -3.324 1.00 89.94 82 THR A C 1
ATOM 689 O O . THR A 1 82 ? 2.656 7.793 -2.522 1.00 89.94 82 THR A O 1
ATOM 692 N N . THR A 1 83 ? 3.229 6.832 -4.465 1.00 90.19 83 THR A N 1
ATOM 693 C CA . THR A 1 83 ? 1.855 6.471 -4.857 1.00 90.19 83 THR A CA 1
ATOM 694 C C . THR A 1 83 ? 1.257 5.424 -3.919 1.00 90.19 83 THR A C 1
ATOM 696 O O . THR A 1 83 ? 0.127 5.589 -3.461 1.00 90.19 83 THR A O 1
ATOM 699 N N . THR A 1 84 ? 2.035 4.404 -3.541 1.00 92.38 84 THR A N 1
ATOM 700 C CA . THR A 1 84 ? 1.633 3.423 -2.520 1.00 92.38 84 THR A CA 1
ATOM 701 C C . THR A 1 84 ? 1.322 4.101 -1.190 1.00 92.38 84 THR A C 1
ATOM 703 O O . THR A 1 84 ? 0.293 3.819 -0.580 1.00 92.38 84 THR A O 1
ATOM 706 N N . PHE A 1 85 ? 2.163 5.041 -0.759 1.00 94.00 85 PHE A N 1
ATOM 707 C CA . PHE A 1 85 ? 1.962 5.766 0.488 1.00 94.00 85 PHE A CA 1
ATOM 708 C C . PHE A 1 85 ? 0.685 6.612 0.446 1.00 94.00 85 PHE A C 1
ATOM 710 O O . PHE A 1 85 ? -0.105 6.571 1.389 1.00 94.00 85 PHE A O 1
ATOM 717 N N . LEU A 1 86 ? 0.414 7.305 -0.663 1.00 94.44 86 LEU A N 1
ATOM 718 C CA . LEU A 1 86 ? -0.840 8.038 -0.831 1.00 94.44 86 LEU A CA 1
ATOM 719 C C . LEU A 1 86 ? -2.060 7.119 -0.718 1.00 94.44 86 LEU A C 1
ATOM 721 O O . LEU A 1 86 ? -2.987 7.438 0.028 1.00 94.44 86 LEU A O 1
ATOM 725 N N . ILE A 1 87 ? -2.058 5.978 -1.412 1.00 94.81 87 ILE A N 1
ATOM 726 C CA . ILE A 1 87 ? -3.170 5.023 -1.339 1.00 94.81 87 ILE A CA 1
ATOM 727 C C . ILE A 1 87 ? -3.368 4.532 0.096 1.00 94.81 87 ILE A C 1
ATOM 729 O O . ILE A 1 87 ? -4.495 4.540 0.591 1.00 94.81 87 ILE A O 1
ATOM 733 N N . VAL A 1 88 ? -2.292 4.169 0.796 1.00 95.50 88 VAL A N 1
ATOM 734 C CA . VAL A 1 88 ? -2.381 3.733 2.196 1.00 95.50 88 VAL A CA 1
ATOM 735 C C . VAL A 1 88 ? -2.888 4.852 3.105 1.00 95.50 88 VAL A C 1
ATOM 737 O O . VAL A 1 88 ? -3.738 4.600 3.956 1.00 95.50 88 VAL A O 1
ATOM 740 N N . ALA A 1 89 ? -2.444 6.093 2.911 1.00 95.38 89 ALA A N 1
ATOM 741 C CA . ALA A 1 89 ? -2.929 7.230 3.685 1.00 95.38 89 ALA A CA 1
ATOM 742 C C . ALA A 1 89 ? -4.438 7.451 3.494 1.00 95.38 89 ALA A C 1
ATOM 744 O O . ALA A 1 89 ? -5.172 7.640 4.467 1.00 95.38 89 ALA A O 1
ATOM 745 N N . LEU A 1 90 ? -4.923 7.358 2.254 1.00 94.19 90 LEU A N 1
ATOM 746 C CA . LEU A 1 90 ? -6.350 7.444 1.948 1.00 94.19 90 LEU A CA 1
ATOM 747 C C . LEU A 1 90 ? -7.131 6.270 2.551 1.00 94.19 90 LEU A C 1
ATOM 749 O O . LEU A 1 90 ? -8.166 6.495 3.177 1.00 94.19 90 LEU A O 1
ATOM 753 N N . LEU A 1 91 ? -6.626 5.038 2.435 1.00 92.75 91 LEU A N 1
ATOM 754 C CA . LEU A 1 91 ? -7.229 3.860 3.068 1.00 92.75 91 LEU A CA 1
ATOM 755 C C . LEU A 1 91 ? -7.366 4.060 4.580 1.00 92.75 91 LEU A C 1
ATOM 757 O O . LEU A 1 91 ? -8.454 3.898 5.124 1.00 92.75 91 LEU A O 1
ATOM 761 N N . MET A 1 92 ? -6.302 4.498 5.253 1.00 91.38 92 MET A N 1
ATOM 762 C CA . MET A 1 92 ? -6.322 4.772 6.691 1.00 91.38 92 MET A CA 1
ATOM 763 C C . MET A 1 92 ? -7.273 5.913 7.057 1.00 91.38 92 MET A C 1
ATOM 765 O O . MET A 1 92 ? -7.952 5.843 8.082 1.00 91.38 92 MET A O 1
ATOM 769 N N . TYR A 1 93 ? -7.391 6.940 6.218 1.00 89.56 93 TYR A N 1
ATOM 770 C CA . TYR A 1 93 ? -8.400 7.983 6.391 1.00 89.56 93 TYR A CA 1
ATOM 771 C C . TYR A 1 93 ? -9.826 7.429 6.359 1.00 89.56 93 TYR A C 1
ATOM 773 O O . TYR A 1 93 ? -10.630 7.745 7.241 1.00 89.56 93 TYR A O 1
ATOM 781 N N . PHE A 1 94 ? -10.130 6.554 5.402 1.00 86.38 94 PHE A N 1
ATOM 782 C CA . PHE A 1 94 ? -11.426 5.885 5.362 1.00 86.38 94 PHE A CA 1
ATOM 783 C C . PHE A 1 94 ? -11.607 4.889 6.504 1.00 86.38 94 PHE A C 1
ATOM 785 O O . PHE A 1 94 ? -12.706 4.806 7.034 1.00 86.38 94 PHE A O 1
ATOM 792 N N . PHE A 1 95 ? -10.566 4.184 6.947 1.00 85.94 95 PHE A N 1
ATOM 793 C CA . PHE A 1 95 ? -10.664 3.278 8.091 1.00 85.94 95 PHE A CA 1
ATOM 794 C C . PHE A 1 95 ? -10.922 4.035 9.390 1.00 85.94 95 PHE A C 1
ATOM 796 O O . PHE A 1 95 ? -11.875 3.728 10.089 1.00 85.94 95 PHE A O 1
ATOM 803 N N . THR A 1 96 ? -10.165 5.085 9.687 1.00 82.00 96 THR A N 1
ATOM 804 C CA . THR A 1 96 ? -10.352 5.876 10.918 1.00 82.00 96 THR A CA 1
ATOM 805 C C . THR A 1 96 ? -11.707 6.576 11.010 1.00 82.00 96 THR A C 1
ATOM 807 O O . THR A 1 96 ? -12.258 6.700 12.099 1.00 82.00 96 THR A O 1
ATOM 810 N N . ARG A 1 97 ? -12.284 7.009 9.883 1.00 75.25 97 ARG A N 1
ATOM 811 C CA . ARG A 1 97 ? -13.650 7.570 9.846 1.00 75.25 97 ARG A CA 1
ATOM 812 C C . ARG A 1 97 ? -14.738 6.508 9.691 1.00 75.25 97 ARG A C 1
ATOM 814 O O . ARG A 1 97 ? -15.892 6.747 10.036 1.00 75.25 97 ARG A O 1
ATOM 821 N N . GLY A 1 98 ? -14.368 5.368 9.123 1.00 62.75 98 GLY A N 1
ATOM 822 C CA . GLY A 1 98 ? -15.230 4.249 8.777 1.00 62.75 98 GLY A CA 1
ATOM 823 C C . GLY A 1 98 ? -15.398 3.240 9.904 1.00 62.75 98 GLY A C 1
ATOM 824 O O . GLY A 1 98 ? -16.417 2.578 9.900 1.00 62.75 98 GLY A O 1
ATOM 825 N N . ILE A 1 99 ? -14.481 3.183 10.875 1.00 57.09 99 ILE A N 1
ATOM 826 C CA . ILE A 1 99 ? -14.563 2.563 12.213 1.00 57.09 99 ILE A CA 1
ATOM 827 C C . ILE A 1 99 ? -15.959 2.117 12.678 1.00 57.09 99 ILE A C 1
ATOM 829 O O . ILE A 1 99 ? -16.480 1.032 12.412 1.00 57.09 99 ILE A O 1
ATOM 833 N N . SER A 1 100 ? -16.609 3.087 13.318 1.00 48.91 100 SER A N 1
ATOM 834 C CA . SER A 1 100 ? -17.980 3.060 13.822 1.00 48.91 100 SER A CA 1
ATOM 835 C C . SER A 1 100 ? -19.041 2.909 12.722 1.00 48.91 100 SER A C 1
ATOM 837 O O . SER A 1 100 ? -20.139 2.402 12.966 1.00 48.91 100 SER A O 1
ATOM 839 N N . SER A 1 101 ? -18.706 3.291 11.487 1.00 46.12 101 SER A N 1
ATOM 840 C CA . SER A 1 101 ? -19.538 3.170 10.289 1.00 46.12 101 SER A CA 1
ATOM 841 C C . SER A 1 101 ? -19.349 1.846 9.541 1.00 46.12 101 SER A C 1
ATOM 843 O O . SER A 1 101 ? -20.061 1.636 8.568 1.00 46.12 101 SER A O 1
ATOM 845 N N . LEU A 1 102 ? -18.490 0.906 9.945 1.00 52.41 102 LEU A N 1
ATOM 846 C CA . LEU A 1 102 ? -18.360 -0.379 9.240 1.00 52.41 102 LEU A CA 1
ATOM 847 C C . LEU A 1 102 ? -19.669 -1.175 9.315 1.00 52.41 102 LEU A C 1
ATOM 849 O O . LEU A 1 102 ? -19.898 -2.076 8.510 1.00 52.41 102 LEU A O 1
ATOM 853 N N . ARG A 1 103 ? -20.577 -0.786 10.223 1.00 50.28 103 ARG A N 1
ATOM 854 C CA . ARG A 1 103 ? -21.984 -1.204 10.258 1.00 50.28 103 ARG A CA 1
ATOM 855 C C . ARG A 1 103 ? -22.859 -0.574 9.154 1.00 50.28 103 ARG A C 1
ATOM 857 O O . ARG A 1 103 ? -23.795 -1.230 8.716 1.00 50.28 103 ARG A O 1
ATOM 864 N N . ARG A 1 104 ? -22.565 0.638 8.665 1.00 49.72 104 ARG A N 1
ATOM 865 C CA . ARG A 1 104 ? -23.299 1.359 7.601 1.00 49.72 104 ARG A CA 1
ATOM 866 C C . ARG A 1 104 ? -22.502 1.436 6.288 1.00 49.72 104 ARG A C 1
ATOM 868 O O . ARG A 1 104 ? -21.450 2.055 6.188 1.00 49.72 104 ARG A O 1
ATOM 875 N N . ILE A 1 105 ? -23.070 0.815 5.259 1.00 48.62 105 ILE A N 1
ATOM 876 C CA . ILE A 1 105 ? -22.461 0.488 3.957 1.00 48.62 105 ILE A CA 1
ATOM 877 C C . ILE A 1 105 ? -22.064 1.720 3.116 1.00 48.62 105 ILE A C 1
ATOM 879 O O . ILE A 1 105 ? -21.122 1.645 2.331 1.00 48.62 105 ILE A O 1
ATOM 883 N N . SER A 1 106 ? -22.727 2.869 3.286 1.00 51.31 106 SER A N 1
ATOM 884 C CA . SER A 1 106 ? -22.574 4.031 2.391 1.00 51.31 106 SER A CA 1
ATOM 885 C C . SER A 1 106 ? -21.173 4.653 2.382 1.00 51.31 106 SER A C 1
ATOM 887 O O . SER A 1 106 ? -20.777 5.257 1.391 1.00 51.31 106 SER A O 1
ATOM 889 N N . THR A 1 107 ? -20.403 4.496 3.458 1.00 50.31 107 THR A N 1
ATOM 890 C CA . THR A 1 107 ? -19.082 5.133 3.625 1.00 50.31 107 THR A CA 1
ATOM 891 C C . THR A 1 107 ? -17.930 4.281 3.065 1.00 50.31 107 THR A C 1
ATOM 893 O O . THR A 1 107 ? -16.780 4.710 3.071 1.00 50.31 107 THR A O 1
ATOM 896 N N . ILE A 1 108 ? -18.229 3.069 2.579 1.00 62.72 108 ILE A N 1
ATOM 897 C CA . ILE A 1 108 ? -17.254 2.030 2.203 1.00 62.72 108 ILE A CA 1
ATOM 898 C C . ILE A 1 108 ? -17.044 1.958 0.671 1.00 62.72 108 ILE A C 1
ATOM 900 O O . ILE A 1 108 ? -16.084 1.353 0.199 1.00 62.72 108 ILE A O 1
ATOM 904 N N . GLY A 1 109 ? -17.881 2.633 -0.127 1.00 71.00 109 GLY A N 1
ATOM 905 C CA . GLY A 1 109 ? -17.889 2.510 -1.594 1.00 71.00 109 GLY A CA 1
ATOM 906 C C . GLY A 1 109 ? -16.569 2.839 -2.308 1.00 71.00 109 GLY A C 1
ATOM 907 O O . GLY A 1 109 ? -16.329 2.330 -3.397 1.00 71.00 109 GLY A O 1
ATOM 908 N N . PHE A 1 110 ? -15.682 3.630 -1.695 1.00 83.81 110 PHE A N 1
ATOM 909 C CA . PHE A 1 110 ? -14.377 3.976 -2.275 1.00 83.81 110 PHE A CA 1
ATOM 910 C C . PHE A 1 110 ? -13.271 2.949 -1.990 1.00 83.81 110 PHE A C 1
ATOM 912 O O . PHE A 1 110 ? -12.229 2.990 -2.644 1.00 83.81 110 PHE A O 1
ATOM 919 N N . LEU A 1 111 ? -13.465 2.012 -1.052 1.00 88.75 111 LEU A N 1
ATOM 920 C CA . LEU A 1 111 ? -12.434 1.021 -0.725 1.00 88.75 111 LEU A CA 1
ATOM 921 C C . LEU A 1 111 ? -12.099 0.088 -1.895 1.00 88.75 111 LEU A C 1
ATOM 923 O O . LEU A 1 111 ? -10.909 -0.137 -2.112 1.00 88.75 111 LEU A O 1
ATOM 927 N N . PRO A 1 112 ? -13.066 -0.431 -2.681 1.00 91.88 112 PRO A N 1
ATOM 928 C CA . PRO A 1 112 ? -12.739 -1.221 -3.863 1.00 91.88 112 PRO A CA 1
ATOM 929 C C . PRO A 1 112 ? -11.878 -0.457 -4.870 1.00 91.88 112 PRO A C 1
ATOM 931 O O . PRO A 1 112 ? -10.940 -1.021 -5.423 1.00 91.88 112 PRO A O 1
ATOM 934 N N . LEU A 1 113 ? -12.137 0.840 -5.057 1.00 92.12 113 LEU A N 1
ATOM 935 C CA . LEU A 1 113 ? -11.311 1.684 -5.915 1.00 92.12 113 LEU A CA 1
ATOM 936 C C . LEU A 1 113 ? -9.890 1.811 -5.368 1.00 92.12 113 LEU A C 1
ATOM 938 O O . LEU A 1 113 ? -8.934 1.544 -6.088 1.00 92.12 113 LEU A O 1
ATOM 942 N N . LEU A 1 114 ? -9.740 2.162 -4.091 1.00 93.62 114 LEU A N 1
ATOM 943 C CA . LEU A 1 114 ? -8.421 2.327 -3.479 1.00 93.62 114 LEU A CA 1
ATOM 944 C C . LEU A 1 114 ? -7.621 1.024 -3.430 1.00 93.62 114 LEU A C 1
ATOM 946 O O . LEU A 1 114 ? -6.419 1.059 -3.659 1.00 93.62 114 LEU A O 1
ATOM 950 N N . PHE A 1 115 ? -8.258 -0.119 -3.173 1.00 94.81 115 PHE A N 1
ATOM 951 C CA . PHE A 1 115 ? -7.581 -1.414 -3.225 1.00 94.81 115 PHE A CA 1
ATOM 952 C C . PHE A 1 115 ? -7.256 -1.844 -4.657 1.00 94.81 115 PHE A C 1
ATOM 954 O O . PHE A 1 115 ? -6.143 -2.300 -4.892 1.00 94.81 115 PHE A O 1
ATOM 961 N N . GLY A 1 116 ? -8.171 -1.665 -5.615 1.00 93.25 116 GLY A N 1
ATOM 962 C CA . GLY A 1 116 ? -7.919 -1.961 -7.030 1.00 93.25 116 GLY A CA 1
ATOM 963 C C . GLY A 1 116 ? -6.746 -1.158 -7.582 1.00 93.25 116 GLY A C 1
ATOM 964 O O . GLY A 1 116 ? -5.862 -1.718 -8.219 1.00 93.25 116 GLY A O 1
ATOM 965 N N . LEU A 1 117 ? -6.687 0.134 -7.258 1.00 92.19 117 LEU A N 1
ATOM 966 C CA . LEU A 1 117 ? -5.561 0.998 -7.599 1.00 92.19 117 LEU A CA 1
ATOM 967 C C . LEU A 1 117 ? -4.298 0.637 -6.800 1.00 92.19 117 LEU A C 1
ATOM 969 O O . LEU A 1 117 ? -3.227 0.463 -7.368 1.00 92.19 117 LEU A O 1
ATOM 973 N N . GLY A 1 118 ? -4.407 0.479 -5.483 1.00 92.00 118 GLY A N 1
ATOM 974 C CA . GLY A 1 118 ? -3.270 0.206 -4.606 1.00 92.00 118 GLY A CA 1
ATOM 975 C C . GLY A 1 118 ? -2.559 -1.109 -4.897 1.00 92.00 118 GLY A C 1
ATOM 976 O O . GLY A 1 118 ? -1.336 -1.173 -4.843 1.00 92.00 118 GLY A O 1
ATOM 977 N N . LEU A 1 119 ? -3.300 -2.153 -5.266 1.00 91.19 119 LEU A N 1
ATOM 978 C CA . LEU A 1 119 ? -2.702 -3.417 -5.691 1.00 91.19 119 LEU A CA 1
ATOM 979 C C . LEU A 1 119 ? -1.910 -3.281 -6.996 1.00 91.19 119 LEU A C 1
ATOM 981 O O . LEU A 1 119 ? -1.117 -4.167 -7.276 1.00 91.19 119 LEU A O 1
ATOM 985 N N . LEU A 1 120 ? -2.084 -2.185 -7.746 1.00 89.44 120 LEU A N 1
ATOM 986 C CA . LEU A 1 120 ? -1.332 -1.835 -8.952 1.00 89.44 120 LEU A CA 1
ATOM 987 C C . LEU A 1 120 ? -0.210 -0.807 -8.716 1.00 89.44 120 LEU A C 1
ATOM 989 O O . LEU A 1 120 ? 0.362 -0.317 -9.692 1.00 89.44 120 LEU A O 1
ATOM 993 N N . THR A 1 121 ? 0.113 -0.446 -7.467 1.00 87.69 121 THR A N 1
ATOM 994 C CA . THR A 1 121 ? 1.288 0.392 -7.164 1.00 87.69 121 THR A CA 1
ATOM 995 C C . THR A 1 121 ? 2.517 -0.478 -6.872 1.00 87.69 121 THR A C 1
ATOM 997 O O . THR A 1 121 ? 3.254 -0.863 -7.779 1.00 87.69 121 THR A O 1
ATOM 1000 N N . LYS A 1 122 ? 2.733 -0.816 -5.600 1.00 86.00 122 LYS A N 1
ATOM 1001 C CA . LYS A 1 122 ? 3.761 -1.718 -5.076 1.00 86.00 122 LYS A CA 1
ATOM 1002 C C . LYS A 1 122 ? 3.104 -2.690 -4.105 1.00 86.00 122 LYS A C 1
ATOM 1004 O O . LYS A 1 122 ? 2.031 -2.445 -3.557 1.00 86.00 122 LYS A O 1
ATOM 1009 N N . PHE A 1 123 ? 3.807 -3.780 -3.827 1.00 85.25 123 PHE A N 1
ATOM 1010 C CA . PHE A 1 123 ? 3.272 -4.922 -3.092 1.00 85.25 123 PHE A CA 1
ATOM 1011 C C . PHE A 1 123 ? 2.862 -4.636 -1.635 1.00 85.25 123 PHE A C 1
ATOM 1013 O O . PHE A 1 123 ? 2.167 -5.450 -1.041 1.00 85.25 123 PHE A O 1
ATOM 1020 N N . PHE A 1 124 ? 3.209 -3.483 -1.052 1.00 90.69 124 PHE A N 1
ATOM 1021 C CA . PHE A 1 124 ? 2.870 -3.164 0.340 1.00 90.69 124 PHE A CA 1
ATOM 1022 C C . PHE A 1 124 ? 1.363 -2.976 0.606 1.00 90.69 124 PHE A C 1
ATOM 1024 O O . PHE A 1 124 ? 0.931 -3.040 1.754 1.00 90.69 124 PHE A O 1
ATOM 1031 N N . VAL A 1 125 ? 0.529 -2.798 -0.425 1.00 93.38 125 VAL A N 1
ATOM 1032 C CA . VAL A 1 125 ? -0.938 -2.786 -0.248 1.00 93.38 125 VAL A CA 1
ATOM 1033 C C . VAL A 1 125 ? -1.499 -4.194 -0.006 1.00 93.38 125 VAL A C 1
ATOM 1035 O O . VAL A 1 125 ? -2.538 -4.334 0.636 1.00 93.38 125 VAL A O 1
ATOM 1038 N N . ILE A 1 126 ? -0.798 -5.244 -0.448 1.00 93.06 126 ILE A N 1
ATOM 1039 C CA . ILE A 1 126 ? -1.197 -6.651 -0.281 1.00 93.06 126 ILE A CA 1
ATOM 1040 C C . ILE A 1 126 ? -1.484 -7.008 1.190 1.00 93.06 126 ILE A C 1
ATOM 1042 O O . ILE A 1 126 ? -2.592 -7.474 1.463 1.00 93.06 126 ILE A O 1
ATOM 1046 N N . PRO A 1 127 ? -0.577 -6.781 2.165 1.00 94.38 127 PRO A N 1
ATOM 1047 C CA . PRO A 1 127 ? -0.858 -7.098 3.566 1.00 94.38 127 PRO A CA 1
ATOM 1048 C C . PRO A 1 127 ? -2.093 -6.375 4.116 1.00 94.38 127 PRO A C 1
ATOM 1050 O O . PRO A 1 127 ? -2.892 -6.976 4.833 1.00 94.38 127 PRO A O 1
ATOM 1053 N N . ILE A 1 128 ? -2.298 -5.114 3.733 1.00 95.00 128 ILE A N 1
ATOM 1054 C CA . ILE A 1 128 ? -3.448 -4.307 4.163 1.00 95.00 128 ILE A CA 1
ATOM 1055 C C . ILE A 1 128 ? -4.746 -4.872 3.575 1.00 95.00 128 ILE A C 1
ATOM 1057 O O . ILE A 1 128 ? -5.747 -4.995 4.281 1.00 95.00 128 ILE A O 1
ATOM 1061 N N . PHE A 1 129 ? -4.719 -5.252 2.296 1.00 95.50 129 PHE A N 1
ATOM 1062 C CA . PHE A 1 129 ? -5.836 -5.886 1.601 1.00 95.50 129 PHE A CA 1
ATOM 1063 C C . PHE A 1 129 ? -6.249 -7.194 2.281 1.00 95.50 129 PHE A C 1
ATOM 1065 O O . PHE A 1 129 ? -7.425 -7.367 2.610 1.00 95.50 129 PHE A O 1
ATOM 1072 N N . PHE A 1 130 ? -5.291 -8.085 2.547 1.00 95.00 130 PHE A N 1
ATOM 1073 C CA . PHE A 1 130 ? -5.575 -9.364 3.195 1.00 95.00 130 PHE A CA 1
ATOM 1074 C C . PHE A 1 130 ? -6.087 -9.175 4.624 1.00 95.00 130 PHE A C 1
ATOM 1076 O O . PHE A 1 130 ? -7.096 -9.779 4.977 1.00 95.00 130 PHE A O 1
ATOM 1083 N N . ALA A 1 131 ? -5.470 -8.297 5.420 1.00 93.56 131 ALA A N 1
ATOM 1084 C CA . ALA A 1 131 ? -5.947 -8.004 6.771 1.00 93.56 131 ALA A CA 1
ATOM 1085 C C . ALA A 1 131 ? -7.395 -7.476 6.767 1.00 93.56 131 ALA A C 1
ATOM 1087 O O . ALA A 1 131 ? -8.223 -7.936 7.557 1.00 93.56 131 ALA A O 1
ATOM 1088 N N . PHE A 1 132 ? -7.723 -6.560 5.848 1.00 91.12 132 PHE A N 1
ATOM 1089 C CA . PHE A 1 132 ? -9.064 -5.988 5.734 1.00 91.12 132 PHE A CA 1
ATOM 1090 C C . PHE A 1 132 ? -10.115 -6.999 5.289 1.00 91.12 132 PHE A C 1
ATOM 1092 O O . PHE A 1 132 ? -11.137 -7.142 5.962 1.00 91.12 132 PHE A O 1
ATOM 1099 N N . TYR A 1 133 ? -9.885 -7.722 4.194 1.00 91.75 133 TYR A N 1
ATOM 1100 C CA . TYR A 1 133 ? -10.889 -8.661 3.692 1.00 91.75 133 TYR A CA 1
ATOM 1101 C C . TYR A 1 133 ? -11.001 -9.923 4.543 1.00 91.75 133 TYR A C 1
ATOM 1103 O O . TYR A 1 133 ? -12.101 -10.463 4.654 1.00 91.75 133 TYR A O 1
ATOM 1111 N N . TYR A 1 134 ? -9.929 -10.342 5.221 1.00 91.81 134 TYR A N 1
ATOM 1112 C CA . TYR A 1 134 ? -10.015 -11.390 6.235 1.00 91.81 134 TYR A CA 1
ATOM 1113 C C . TYR A 1 134 ? -10.927 -10.960 7.390 1.00 91.81 134 TYR A C 1
ATOM 1115 O O . TYR A 1 134 ? -11.850 -11.687 7.758 1.00 91.81 134 TYR A O 1
ATOM 1123 N N . TYR A 1 135 ? -10.725 -9.751 7.921 1.00 87.75 135 TYR A N 1
ATOM 1124 C CA . TYR A 1 135 ? -11.572 -9.202 8.978 1.00 87.75 135 TYR A CA 1
ATOM 1125 C C . TYR A 1 135 ? -13.032 -9.042 8.513 1.00 87.75 135 TYR A C 1
ATOM 1127 O O . TYR A 1 135 ? -13.960 -9.485 9.189 1.00 87.75 135 TYR A O 1
ATOM 1135 N N . LEU A 1 136 ? -13.255 -8.493 7.316 1.00 86.44 136 LEU A N 1
ATOM 1136 C CA . LEU A 1 136 ? -14.593 -8.302 6.751 1.00 86.44 136 LEU A CA 1
ATOM 1137 C C . LEU A 1 136 ? -15.339 -9.632 6.546 1.00 86.44 136 LEU A C 1
ATOM 1139 O O . LEU A 1 136 ? -16.527 -9.735 6.858 1.00 86.44 136 LEU A O 1
ATOM 1143 N N . PHE A 1 137 ? -14.646 -10.651 6.037 1.00 90.38 137 PHE A N 1
ATOM 1144 C CA . PHE A 1 137 ? -15.239 -11.947 5.721 1.00 90.38 137 PHE A CA 1
ATOM 1145 C C . PHE A 1 137 ? -15.460 -12.815 6.963 1.00 90.38 137 PHE A C 1
ATOM 1147 O O . PHE A 1 137 ? -16.566 -13.318 7.156 1.00 90.38 137 PHE A O 1
ATOM 1154 N N . PHE A 1 138 ? -14.432 -12.991 7.799 1.00 89.12 138 PHE A N 1
ATOM 1155 C CA . PHE A 1 138 ? -14.471 -13.931 8.923 1.00 89.12 138 PHE A CA 1
ATOM 1156 C C . PHE A 1 138 ? -14.966 -13.296 10.222 1.00 89.12 138 PHE A C 1
ATOM 1158 O O . PHE A 1 138 ? -15.775 -13.910 10.907 1.00 89.12 138 PHE A O 1
ATOM 1165 N N . HIS A 1 139 ? -14.528 -12.077 10.557 1.00 84.00 139 HIS A N 1
ATOM 1166 C CA . HIS A 1 139 ? -14.897 -11.448 11.834 1.00 84.00 139 HIS A CA 1
ATOM 1167 C C . HIS A 1 139 ? -16.251 -10.737 11.752 1.00 84.00 139 HIS A C 1
ATOM 1169 O O . HIS A 1 139 ? -17.057 -10.825 12.673 1.00 84.00 139 HIS A O 1
ATOM 1175 N N . LEU A 1 140 ? -16.524 -10.047 10.640 1.00 83.44 140 LEU A N 1
ATOM 1176 C CA . LEU A 1 140 ? -17.796 -9.343 10.439 1.00 83.44 140 LEU A CA 1
ATOM 1177 C C . LEU A 1 140 ? -18.855 -10.177 9.702 1.00 83.44 140 LEU A C 1
ATOM 1179 O O . LEU A 1 140 ? -20.001 -9.741 9.606 1.00 83.44 140 LEU A O 1
ATOM 1183 N N . GLY A 1 141 ? -18.495 -11.343 9.155 1.00 86.25 141 GLY A N 1
ATOM 1184 C CA . GLY A 1 141 ? -19.424 -12.237 8.452 1.00 86.25 141 GLY A CA 1
ATOM 1185 C C . GLY A 1 141 ? -19.981 -11.689 7.130 1.00 86.25 141 GLY A C 1
ATOM 1186 O O . GLY A 1 141 ? -20.934 -12.250 6.586 1.00 86.25 141 GLY A O 1
ATOM 1187 N N . LYS A 1 142 ? -19.410 -10.610 6.581 1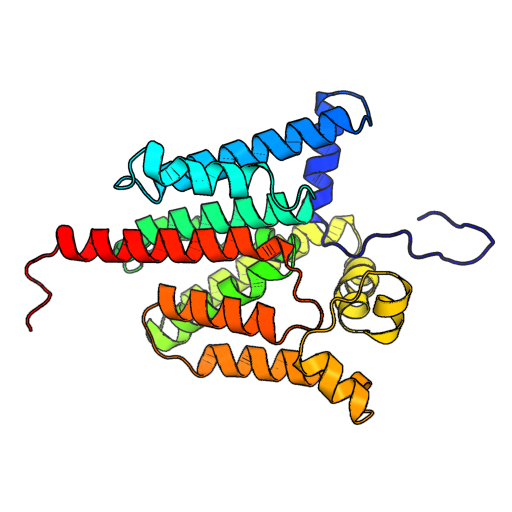.00 86.31 142 LYS A N 1
ATOM 1188 C CA . LYS A 1 142 ? -19.924 -9.882 5.406 1.00 86.31 142 LYS A CA 1
ATOM 1189 C C . LYS A 1 142 ? -19.494 -10.516 4.082 1.00 86.31 142 LYS A C 1
ATOM 1191 O O . LYS A 1 142 ? -18.809 -9.910 3.258 1.00 86.31 142 LYS A O 1
ATOM 1196 N N . LYS A 1 143 ? -19.858 -11.785 3.884 1.00 91.19 143 LYS A N 1
ATOM 1197 C CA . LYS A 1 143 ? -19.388 -12.598 2.747 1.00 91.19 143 LYS A CA 1
ATOM 1198 C C . LYS A 1 143 ? -19.818 -12.031 1.391 1.00 91.19 143 LYS A C 1
ATOM 1200 O O . LYS A 1 143 ? -19.015 -11.998 0.460 1.00 91.19 143 LYS A O 1
ATOM 1205 N N . ARG A 1 144 ? -21.071 -11.574 1.279 1.00 89.38 144 ARG A N 1
ATOM 1206 C CA . ARG A 1 144 ? -21.631 -11.033 0.028 1.00 89.38 144 ARG A CA 1
ATOM 1207 C C . ARG A 1 144 ? -20.933 -9.736 -0.367 1.00 89.38 144 ARG A C 1
ATOM 1209 O O . ARG A 1 144 ? -20.551 -9.570 -1.520 1.00 89.38 144 ARG A O 1
ATOM 1216 N N . GLU A 1 145 ? -20.754 -8.836 0.589 1.00 86.31 145 GLU A N 1
ATOM 1217 C CA . GLU A 1 145 ? -20.105 -7.543 0.398 1.00 86.31 145 GLU A CA 1
ATOM 1218 C C . GLU A 1 145 ? -18.634 -7.723 0.038 1.00 86.31 145 GLU A C 1
ATOM 1220 O O . GLU A 1 145 ? -18.168 -7.097 -0.912 1.00 86.31 145 GLU A O 1
ATOM 1225 N N . THR A 1 146 ? -17.930 -8.633 0.723 1.00 90.56 146 THR A N 1
ATOM 1226 C CA . THR A 1 146 ? -16.574 -9.039 0.336 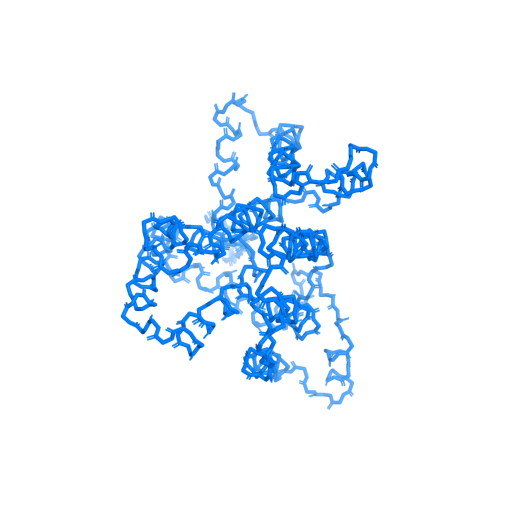1.00 90.56 146 THR A CA 1
ATOM 1227 C C . THR A 1 146 ? -16.549 -9.511 -1.116 1.00 90.56 146 THR A C 1
ATOM 1229 O O . THR A 1 146 ? -15.727 -9.028 -1.885 1.00 90.56 146 THR A O 1
ATOM 1232 N N . GLY A 1 147 ? -17.480 -10.375 -1.534 1.00 91.69 147 GLY A N 1
ATOM 1233 C CA . GLY A 1 147 ? -17.574 -10.822 -2.927 1.00 91.69 147 GLY A CA 1
ATOM 1234 C C . GLY A 1 147 ? -17.750 -9.670 -3.925 1.00 91.69 147 GLY A C 1
ATOM 1235 O O . GLY A 1 147 ? -17.008 -9.585 -4.901 1.00 91.69 147 GLY A O 1
ATOM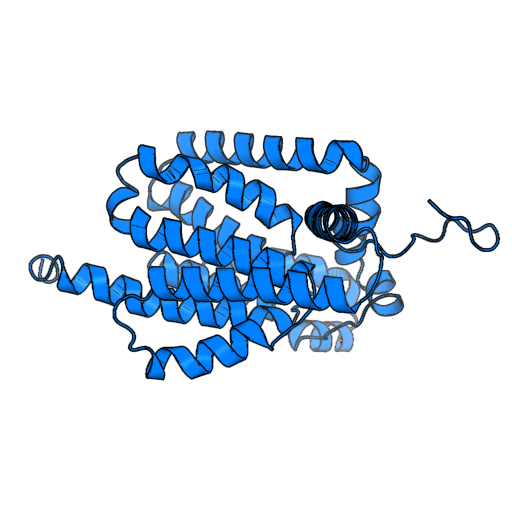 1236 N N . ILE A 1 148 ? -18.673 -8.740 -3.654 1.00 91.12 148 ILE A N 1
ATOM 1237 C CA . ILE A 1 148 ? -18.908 -7.557 -4.503 1.00 91.12 148 ILE A CA 1
ATOM 1238 C C . ILE A 1 148 ? -17.648 -6.690 -4.588 1.00 91.12 148 ILE A C 1
ATOM 1240 O O . ILE A 1 148 ? -17.250 -6.269 -5.672 1.00 91.12 148 ILE A O 1
ATOM 1244 N N . HIS A 1 149 ? -16.998 -6.439 -3.456 1.00 92.62 149 HIS A N 1
ATOM 1245 C CA . HIS A 1 149 ? -15.763 -5.672 -3.416 1.00 92.62 149 HIS A CA 1
ATOM 1246 C C . HIS A 1 149 ? -14.643 -6.327 -4.220 1.00 92.62 149 HIS A C 1
ATOM 1248 O O . HIS A 1 149 ? -13.969 -5.637 -4.978 1.00 92.62 149 HIS A O 1
ATOM 1254 N N . LEU A 1 150 ? -14.447 -7.639 -4.072 1.00 94.62 150 LEU A N 1
ATOM 1255 C CA . LEU A 1 150 ? -13.425 -8.382 -4.806 1.00 94.62 150 LEU A CA 1
ATOM 1256 C C . LEU A 1 150 ? -13.678 -8.337 -6.317 1.00 94.62 150 LEU A C 1
ATOM 1258 O O . LEU A 1 150 ? -12.734 -8.136 -7.079 1.00 94.62 150 LEU A O 1
ATOM 1262 N N . LEU A 1 151 ? -14.940 -8.435 -6.747 1.00 94.50 151 LEU A N 1
ATOM 1263 C CA . LEU A 1 151 ? -15.318 -8.267 -8.153 1.00 94.50 151 LEU A CA 1
ATOM 1264 C C . LEU A 1 151 ? -15.007 -6.857 -8.667 1.00 94.50 151 LEU A C 1
ATOM 1266 O O . LEU A 1 151 ? -14.438 -6.711 -9.749 1.00 94.50 151 LEU A O 1
ATOM 1270 N N . LEU A 1 152 ? -15.335 -5.817 -7.896 1.00 93.62 152 LEU A N 1
ATOM 1271 C CA . LEU A 1 152 ? -15.033 -4.429 -8.258 1.00 93.62 152 LEU A CA 1
ATOM 1272 C C . LEU A 1 152 ? -13.522 -4.175 -8.323 1.00 93.62 152 LEU A C 1
ATOM 1274 O O . LEU A 1 152 ? -13.046 -3.581 -9.285 1.00 93.62 152 LEU A O 1
ATOM 1278 N N . ILE A 1 153 ? -12.762 -4.669 -7.343 1.00 95.12 153 ILE A N 1
ATOM 1279 C CA . ILE A 1 153 ? -11.295 -4.586 -7.309 1.00 95.12 153 ILE A CA 1
ATOM 1280 C C . ILE A 1 153 ? -10.699 -5.272 -8.534 1.00 95.12 153 ILE A C 1
ATOM 1282 O O . ILE A 1 153 ? -9.887 -4.665 -9.229 1.00 95.12 153 ILE A O 1
ATOM 1286 N N . GLY A 1 154 ? -11.134 -6.500 -8.826 1.00 93.56 154 GLY A N 1
ATOM 1287 C CA . GLY A 1 154 ? -10.693 -7.250 -9.999 1.00 93.56 154 GLY A CA 1
ATOM 1288 C C . GLY A 1 154 ? -11.024 -6.528 -11.303 1.00 93.56 154 GLY A C 1
ATOM 1289 O O . GLY A 1 154 ? -10.176 -6.450 -12.185 1.00 93.56 154 GLY A O 1
ATOM 1290 N N . SER A 1 155 ? -12.211 -5.925 -11.399 1.00 93.69 155 SER A N 1
ATOM 1291 C CA . SER A 1 155 ? -12.634 -5.157 -12.578 1.00 93.69 155 SER A CA 1
ATOM 1292 C C . SER A 1 155 ? -11.778 -3.906 -12.783 1.00 93.69 155 SER A C 1
ATOM 1294 O O . SER A 1 155 ? -11.312 -3.653 -13.889 1.00 93.69 155 SER A O 1
ATOM 1296 N N . ILE A 1 156 ? -11.523 -3.142 -11.717 1.00 92.31 156 ILE A N 1
ATOM 1297 C CA . ILE A 1 156 ? -10.675 -1.941 -11.759 1.00 92.31 156 ILE A CA 1
ATOM 1298 C C . ILE A 1 156 ? -9.242 -2.317 -12.128 1.00 92.31 156 ILE A C 1
ATOM 1300 O O . ILE A 1 156 ? -8.642 -1.670 -12.985 1.00 92.31 156 ILE A O 1
ATOM 1304 N N . ALA A 1 157 ? -8.713 -3.381 -11.519 1.00 89.81 157 ALA A N 1
ATOM 1305 C CA . ALA A 1 157 ? -7.384 -3.876 -11.830 1.00 89.81 157 ALA A CA 1
ATOM 1306 C C . ALA A 1 157 ? -7.289 -4.291 -13.304 1.00 89.81 157 ALA A C 1
ATOM 1308 O O . ALA A 1 157 ? -6.416 -3.812 -14.021 1.00 89.81 157 ALA A O 1
ATOM 1309 N N . LEU A 1 158 ? -8.233 -5.104 -13.784 1.00 90.12 158 LEU A N 1
ATOM 1310 C CA . LEU A 1 158 ? -8.282 -5.564 -15.169 1.00 90.12 158 LEU A CA 1
ATOM 1311 C C . LEU A 1 158 ? -8.319 -4.388 -16.152 1.00 90.12 158 LEU A C 1
ATOM 1313 O O . LEU A 1 158 ? -7.487 -4.332 -17.054 1.00 90.12 158 LEU A O 1
ATOM 1317 N N . LEU A 1 159 ? -9.223 -3.425 -15.946 1.00 90.44 159 LEU A N 1
ATOM 1318 C CA . LEU A 1 159 ? -9.352 -2.238 -16.800 1.00 90.44 159 LEU A CA 1
ATOM 1319 C C . LEU A 1 159 ? -8.048 -1.440 -16.891 1.00 90.44 159 LEU A C 1
ATOM 1321 O O . LEU A 1 159 ? -7.685 -0.982 -17.971 1.00 90.44 159 LEU A O 1
ATOM 1325 N N . MET A 1 160 ? -7.328 -1.304 -15.777 1.00 86.94 160 MET A N 1
ATOM 1326 C CA . MET A 1 160 ? -6.045 -0.599 -15.742 1.00 86.94 160 MET A CA 1
ATOM 1327 C C . MET A 1 160 ? -4.904 -1.384 -16.393 1.00 86.94 160 MET A C 1
ATOM 1329 O O . MET A 1 160 ? -3.949 -0.776 -16.870 1.00 86.94 160 MET A O 1
ATOM 1333 N N . LEU A 1 161 ? -4.976 -2.716 -16.415 1.00 86.31 161 LEU A N 1
ATOM 1334 C CA . LEU A 1 161 ? -3.954 -3.568 -17.023 1.00 86.31 161 LEU A CA 1
ATOM 1335 C C . LEU A 1 161 ? -4.151 -3.760 -18.537 1.00 86.31 161 LEU A C 1
ATOM 1337 O O . LEU A 1 161 ? -3.172 -3.999 -19.244 1.00 86.31 161 LEU A O 1
ATOM 1341 N N . VAL A 1 162 ? -5.383 -3.637 -19.047 1.00 86.19 162 VAL A N 1
ATOM 1342 C CA . VAL A 1 162 ? -5.720 -3.843 -20.472 1.00 86.19 162 VAL A CA 1
ATOM 1343 C C . VAL A 1 162 ? -4.824 -3.044 -21.436 1.00 86.19 162 VAL A C 1
ATOM 1345 O O . VAL A 1 162 ? -4.301 -3.666 -22.362 1.00 86.19 162 VAL A O 1
ATOM 1348 N N . PRO A 1 163 ? -4.557 -1.735 -21.234 1.00 83.00 163 PRO A N 1
ATOM 1349 C CA . PRO A 1 163 ? -3.704 -0.958 -22.141 1.00 83.00 163 PRO A CA 1
ATOM 1350 C C . PRO A 1 163 ? -2.256 -1.459 -22.244 1.00 83.00 163 PRO A C 1
ATOM 1352 O O . PRO A 1 163 ? -1.558 -1.117 -23.194 1.00 83.00 163 PRO A O 1
ATOM 1355 N N . PHE A 1 164 ? -1.798 -2.258 -21.275 1.00 79.75 164 PHE A N 1
ATOM 1356 C CA . PHE A 1 164 ? -0.419 -2.746 -21.179 1.00 79.75 164 PHE A CA 1
ATOM 1357 C C . PHE A 1 164 ? -0.264 -4.210 -21.624 1.00 79.75 164 PHE A C 1
ATOM 1359 O O . PHE A 1 164 ? 0.858 -4.700 -21.758 1.00 79.75 164 PHE A O 1
ATOM 1366 N N . GLY A 1 165 ? -1.378 -4.903 -21.888 1.00 81.88 165 GLY A N 1
ATOM 1367 C CA . GLY A 1 165 ? -1.411 -6.331 -22.195 1.00 81.88 165 GLY A CA 1
ATOM 1368 C C . GLY A 1 165 ? -1.209 -7.193 -20.944 1.00 81.88 165 GLY A C 1
ATOM 1369 O O . GLY A 1 165 ? -0.138 -7.208 -20.344 1.00 81.88 165 GLY A O 1
ATOM 1370 N N . LEU A 1 166 ? -2.235 -7.959 -20.561 1.00 81.75 166 LEU A N 1
ATOM 1371 C CA . LEU A 1 166 ? -2.242 -8.727 -19.306 1.00 81.75 166 LEU A CA 1
ATOM 1372 C C . LEU A 1 166 ? -1.072 -9.710 -19.183 1.00 81.75 166 LEU A C 1
ATOM 1374 O O . LEU A 1 166 ? -0.429 -9.746 -18.138 1.00 81.75 166 LEU A O 1
ATOM 1378 N N . GLY A 1 167 ? -0.778 -10.469 -20.246 1.00 80.19 167 GLY A N 1
ATOM 1379 C CA . GLY A 1 167 ? 0.344 -11.417 -20.261 1.00 80.19 167 GLY A CA 1
ATOM 1380 C C . GLY A 1 167 ? 1.682 -10.723 -20.008 1.00 80.19 167 GLY A C 1
ATOM 1381 O O . GLY A 1 167 ? 2.427 -11.124 -19.123 1.00 80.19 167 GLY A O 1
ATOM 1382 N N . ASN A 1 168 ? 1.913 -9.589 -20.675 1.00 76.00 168 ASN A N 1
ATOM 1383 C CA . ASN A 1 168 ? 3.142 -8.812 -20.513 1.00 76.00 168 ASN A CA 1
ATOM 1384 C C . ASN A 1 168 ? 3.334 -8.329 -19.071 1.00 76.00 168 ASN A C 1
ATOM 1386 O O . ASN A 1 168 ? 4.452 -8.370 -18.559 1.00 76.00 168 ASN A O 1
ATOM 1390 N N . VAL A 1 169 ? 2.260 -7.878 -18.409 1.00 77.75 169 VAL A N 1
ATOM 1391 C CA . VAL A 1 169 ? 2.322 -7.420 -17.011 1.00 77.75 169 VAL A CA 1
ATOM 1392 C C . VAL A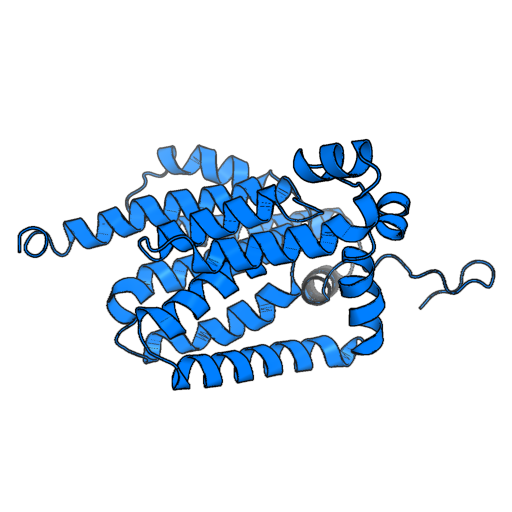 1 169 ? 2.576 -8.588 -16.056 1.00 77.75 169 VAL A C 1
ATOM 1394 O O . VAL A 1 169 ? 3.364 -8.457 -15.117 1.00 77.75 169 VAL A O 1
ATOM 1397 N N . ILE A 1 170 ? 1.937 -9.738 -16.283 1.00 80.00 170 ILE A N 1
ATOM 1398 C CA . ILE A 1 170 ? 2.159 -10.936 -15.463 1.00 80.00 170 ILE A CA 1
ATOM 1399 C C . ILE A 1 170 ? 3.625 -11.370 -15.554 1.00 80.00 170 ILE A C 1
ATOM 1401 O O . ILE A 1 170 ? 4.268 -11.526 -14.513 1.00 80.00 170 ILE A O 1
ATOM 1405 N N . ASP A 1 171 ? 4.165 -11.486 -16.765 1.00 75.00 171 ASP A N 1
ATOM 1406 C CA . ASP A 1 171 ? 5.531 -11.961 -16.992 1.00 75.00 171 ASP A CA 1
ATOM 1407 C C . ASP A 1 171 ? 6.567 -10.964 -16.459 1.00 75.00 171 ASP A C 1
ATOM 1409 O O . ASP A 1 171 ? 7.445 -11.320 -15.668 1.00 75.00 171 ASP A O 1
ATOM 1413 N N . SER A 1 172 ? 6.415 -9.686 -16.819 1.00 71.94 172 SER A N 1
ATOM 1414 C CA . SER A 1 172 ? 7.408 -8.641 -16.527 1.00 71.94 172 SER A CA 1
ATOM 1415 C C . SER A 1 172 ? 7.355 -8.133 -15.085 1.00 71.94 172 SER A C 1
ATOM 1417 O O . SER A 1 172 ? 8.306 -7.509 -14.615 1.00 71.94 172 SER A O 1
ATOM 1419 N N . THR A 1 173 ? 6.254 -8.365 -14.362 1.00 72.50 173 THR A N 1
ATOM 1420 C CA . THR A 1 173 ? 6.082 -7.865 -12.992 1.00 72.50 173 THR A CA 1
ATOM 1421 C C . THR A 1 173 ? 5.838 -8.979 -11.983 1.00 72.50 173 THR A C 1
ATOM 1423 O O . THR A 1 173 ? 6.586 -9.074 -11.013 1.00 72.50 173 THR A O 1
ATOM 1426 N N . ILE A 1 174 ? 4.830 -9.834 -12.158 1.00 73.69 174 ILE A N 1
ATOM 1427 C CA . ILE A 1 174 ? 4.474 -10.826 -11.127 1.00 73.69 174 ILE A CA 1
ATOM 1428 C C . ILE A 1 174 ? 5.491 -11.973 -11.107 1.00 73.69 174 ILE A C 1
ATOM 1430 O O . ILE A 1 174 ? 6.110 -12.223 -10.071 1.00 73.69 174 ILE A O 1
ATOM 1434 N N . LEU A 1 175 ? 5.701 -12.639 -12.245 1.00 74.00 175 LEU A N 1
ATOM 1435 C CA . LEU A 1 175 ? 6.611 -13.784 -12.343 1.00 74.00 175 LEU A CA 1
ATOM 1436 C C . LEU A 1 175 ? 8.069 -13.365 -12.140 1.00 74.00 175 LEU A C 1
ATOM 1438 O O . LEU A 1 175 ? 8.792 -14.031 -11.398 1.00 74.00 175 LEU A O 1
ATOM 1442 N N . PHE A 1 176 ? 8.468 -12.215 -12.691 1.00 70.94 176 PHE A N 1
ATOM 1443 C CA . PHE A 1 176 ? 9.786 -11.629 -12.440 1.00 70.94 176 PHE A CA 1
ATOM 1444 C C . PHE A 1 176 ? 10.072 -11.427 -10.941 1.00 70.94 176 PHE A C 1
ATOM 1446 O O . PHE A 1 176 ? 11.156 -11.758 -10.465 1.00 70.94 176 PHE A O 1
ATOM 1453 N N . ASN A 1 177 ? 9.106 -10.923 -10.160 1.00 68.81 177 ASN A N 1
ATOM 1454 C CA . ASN A 1 177 ? 9.316 -10.687 -8.727 1.00 68.81 177 ASN A CA 1
ATOM 1455 C C . ASN A 1 177 ? 9.315 -11.977 -7.881 1.00 68.81 177 ASN A C 1
ATOM 1457 O O . ASN A 1 177 ? 9.868 -11.960 -6.776 1.00 68.81 177 ASN A O 1
ATOM 1461 N N . LEU A 1 178 ? 8.735 -13.072 -8.390 1.00 67.88 178 LEU A N 1
ATOM 1462 C CA . LEU A 1 178 ? 8.764 -14.403 -7.770 1.00 67.88 178 LEU A CA 1
ATOM 1463 C C . LEU A 1 178 ? 10.033 -15.196 -8.126 1.00 67.88 178 LEU A C 1
ATOM 1465 O O . LEU A 1 178 ? 10.494 -16.002 -7.317 1.00 67.88 178 LEU A O 1
ATOM 1469 N N . ASN A 1 179 ? 10.621 -14.959 -9.302 1.00 68.31 179 ASN A N 1
ATOM 1470 C CA . ASN A 1 179 ? 11.867 -15.593 -9.724 1.00 68.31 179 ASN A CA 1
ATOM 1471 C C . ASN A 1 179 ? 13.087 -14.873 -9.125 1.00 68.31 179 ASN A C 1
ATOM 1473 O O . ASN A 1 179 ? 13.649 -13.942 -9.705 1.00 68.31 179 ASN A O 1
ATOM 1477 N N . LEU A 1 180 ? 13.524 -15.341 -7.956 1.00 61.03 180 LEU A N 1
ATOM 1478 C CA . LEU A 1 180 ? 14.640 -14.746 -7.215 1.00 61.03 180 LEU A CA 1
ATOM 1479 C C . LEU A 1 180 ? 15.974 -14.805 -7.965 1.00 61.03 180 LEU A C 1
ATOM 1481 O O . LEU A 1 180 ? 16.787 -13.903 -7.792 1.00 61.03 180 LEU A O 1
ATOM 1485 N N . GLY A 1 181 ? 16.183 -15.820 -8.811 1.00 60.16 181 GLY A N 1
ATOM 1486 C CA . GLY A 1 181 ? 17.405 -15.968 -9.602 1.00 60.16 181 GLY A CA 1
ATOM 1487 C C . GLY A 1 181 ? 17.542 -14.869 -10.652 1.00 60.16 181 GLY A C 1
ATOM 1488 O O . GLY A 1 181 ? 18.558 -14.183 -10.691 1.00 60.16 181 GLY A O 1
ATOM 1489 N N . GLN A 1 182 ? 16.494 -14.636 -11.449 1.00 60.97 182 GLN A N 1
ATOM 1490 C CA . GLN A 1 182 ? 16.482 -13.529 -12.414 1.00 60.97 182 GLN A CA 1
ATOM 1491 C C . GLN A 1 182 ? 16.489 -12.177 -11.702 1.00 60.97 182 GLN A C 1
ATOM 1493 O O . GLN A 1 182 ? 17.248 -11.278 -12.057 1.00 60.97 182 GLN A O 1
ATOM 1498 N N . ARG A 1 183 ? 15.699 -12.025 -10.641 1.00 59.06 183 ARG A N 1
ATOM 1499 C CA . ARG A 1 183 ? 15.627 -10.757 -9.924 1.00 59.06 183 ARG A CA 1
ATOM 1500 C C . ARG A 1 183 ? 16.944 -10.357 -9.267 1.00 59.06 183 ARG A C 1
ATOM 1502 O O . ARG A 1 183 ? 17.290 -9.186 -9.341 1.00 59.06 183 ARG A O 1
ATOM 1509 N N . ALA A 1 184 ? 17.677 -11.288 -8.656 1.00 57.03 184 ALA A N 1
ATOM 1510 C CA . ALA A 1 184 ? 18.968 -10.995 -8.031 1.00 57.03 184 ALA A CA 1
ATOM 1511 C C . ALA A 1 184 ? 20.020 -10.488 -9.035 1.00 57.03 184 ALA A C 1
ATOM 1513 O O . ALA A 1 184 ? 20.957 -9.804 -8.633 1.00 57.03 184 ALA A O 1
ATOM 1514 N N . VAL A 1 185 ? 19.853 -10.798 -10.326 1.00 53.12 185 VAL A N 1
ATOM 1515 C CA . VAL A 1 185 ? 20.709 -10.306 -11.416 1.00 53.12 185 VAL A CA 1
ATOM 1516 C C . VAL A 1 185 ? 20.323 -8.883 -11.843 1.00 53.12 185 VAL A C 1
ATOM 1518 O O . VAL A 1 185 ? 21.200 -8.092 -12.175 1.00 53.12 185 VAL A O 1
ATOM 1521 N N . TYR A 1 186 ? 19.030 -8.536 -11.808 1.00 44.94 186 TYR A N 1
ATOM 1522 C CA . TYR A 1 186 ? 18.502 -7.292 -12.394 1.00 44.94 186 TYR A CA 1
ATOM 1523 C C . TYR A 1 186 ? 17.995 -6.248 -11.382 1.00 44.94 186 TYR A C 1
ATOM 1525 O O . TYR A 1 186 ? 17.675 -5.124 -11.767 1.00 44.94 186 TYR A O 1
ATOM 1533 N N . ALA A 1 187 ? 17.889 -6.584 -10.097 1.00 51.62 187 ALA A N 1
ATOM 1534 C CA . ALA A 1 187 ? 17.422 -5.686 -9.046 1.00 51.62 187 ALA A CA 1
ATOM 1535 C C . ALA A 1 187 ? 18.133 -5.971 -7.716 1.00 51.62 187 ALA A C 1
ATOM 1537 O O . ALA A 1 187 ? 18.448 -7.115 -7.393 1.00 51.62 187 ALA A O 1
ATOM 1538 N N . THR A 1 188 ? 18.339 -4.927 -6.909 1.00 49.22 188 THR A N 1
ATOM 1539 C CA . THR A 1 188 ? 18.956 -5.043 -5.583 1.00 49.22 188 THR A CA 1
ATOM 1540 C C . THR A 1 188 ? 18.133 -5.977 -4.696 1.00 49.22 188 THR A C 1
ATOM 1542 O O . THR A 1 188 ? 17.036 -5.638 -4.247 1.00 49.22 188 THR A O 1
ATOM 1545 N N . PHE A 1 189 ? 18.657 -7.176 -4.449 1.00 53.50 189 PHE A N 1
ATOM 1546 C CA . PHE A 1 189 ? 18.093 -8.110 -3.486 1.00 53.50 189 PHE A CA 1
ATOM 1547 C C . PHE A 1 189 ? 18.447 -7.622 -2.079 1.00 53.50 189 PHE A C 1
ATOM 1549 O O . PHE A 1 189 ? 19.625 -7.482 -1.757 1.00 53.50 189 PHE A O 1
ATOM 1556 N N . TYR A 1 190 ? 17.443 -7.358 -1.241 1.00 54.88 190 TYR A N 1
ATOM 1557 C CA . TYR A 1 190 ? 17.646 -7.155 0.194 1.00 54.88 190 TYR A CA 1
ATOM 1558 C C . TYR A 1 190 ? 17.444 -8.506 0.880 1.00 54.88 190 TYR A C 1
ATOM 1560 O O . TYR A 1 190 ? 16.298 -8.841 1.196 1.00 54.88 190 TYR A O 1
ATOM 1568 N N . PRO A 1 191 ? 18.503 -9.319 1.076 1.00 60.72 191 PRO A N 1
ATOM 1569 C CA . PRO A 1 191 ? 18.352 -10.572 1.787 1.00 60.72 191 PRO A CA 1
ATOM 1570 C C . PRO A 1 191 ? 17.857 -10.266 3.199 1.00 60.72 191 PRO A C 1
ATOM 1572 O O . PRO A 1 191 ? 18.555 -9.642 3.996 1.00 60.72 191 PRO A O 1
ATOM 1575 N N . ASN A 1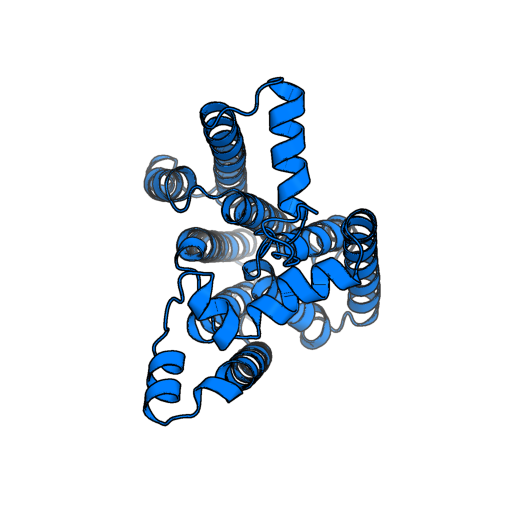 192 ? 16.636 -10.685 3.516 1.00 70.50 192 ASN A N 1
ATOM 1576 C CA . ASN A 1 192 ? 16.196 -10.724 4.901 1.00 70.50 192 ASN A CA 1
ATOM 1577 C C . ASN A 1 192 ? 16.774 -11.964 5.598 1.00 70.50 192 ASN A C 1
ATOM 1579 O O . ASN A 1 192 ? 17.288 -12.880 4.945 1.00 70.50 192 ASN A O 1
ATOM 1583 N N . VAL A 1 193 ? 16.671 -11.992 6.928 1.00 69.56 193 VAL A N 1
ATOM 1584 C CA . VAL A 1 193 ? 17.248 -13.048 7.775 1.00 69.56 193 VAL A CA 1
ATOM 1585 C C . VAL A 1 193 ? 16.851 -14.450 7.289 1.00 69.56 193 VAL A C 1
ATOM 1587 O O . VAL A 1 193 ? 17.698 -15.336 7.219 1.00 69.56 193 VAL A O 1
ATOM 1590 N N . PHE A 1 194 ? 15.600 -14.645 6.862 1.00 75.44 194 PHE A N 1
ATOM 1591 C CA . PHE A 1 194 ? 15.100 -15.938 6.386 1.00 75.44 194 PHE A CA 1
ATOM 1592 C C . PHE A 1 194 ? 15.668 -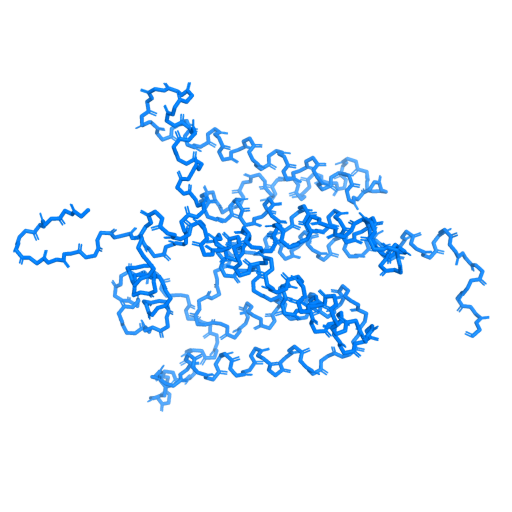16.332 5.023 1.00 75.44 194 PHE A C 1
ATOM 1594 O O . PHE A 1 194 ? 16.088 -17.474 4.840 1.00 75.44 194 PHE A O 1
ATOM 1601 N N . SER A 1 195 ? 15.740 -15.387 4.085 1.00 74.19 195 SER A N 1
ATOM 1602 C CA . SER A 1 195 ? 16.322 -15.628 2.762 1.00 74.19 195 SER A CA 1
ATOM 1603 C C . SER A 1 195 ? 17.809 -15.994 2.835 1.00 74.19 195 SER A C 1
ATOM 1605 O O . SER A 1 195 ? 18.262 -16.877 2.110 1.00 74.19 195 SER A O 1
ATOM 1607 N N . GLY A 1 196 ? 18.559 -15.361 3.747 1.00 74.69 196 GLY A N 1
ATOM 1608 C CA . GLY A 1 196 ? 19.974 -15.651 3.970 1.00 74.69 196 GLY A CA 1
ATOM 1609 C C . GLY A 1 196 ? 20.192 -17.043 4.561 1.00 74.69 196 GLY A C 1
ATOM 1610 O O . GLY A 1 196 ? 21.051 -17.781 4.084 1.00 74.69 196 GLY A O 1
ATOM 1611 N N . LEU A 1 197 ? 19.373 -17.432 5.545 1.00 79.81 197 LEU A N 1
ATOM 1612 C CA . LEU A 1 197 ? 19.428 -18.769 6.145 1.00 79.81 197 LEU A CA 1
ATOM 1613 C C . LEU A 1 197 ? 19.067 -19.865 5.139 1.00 79.81 197 LEU A C 1
ATOM 1615 O O . LEU A 1 197 ? 19.775 -20.864 5.053 1.00 79.81 197 LEU A O 1
ATOM 1619 N N . LEU A 1 198 ? 18.007 -19.670 4.349 1.00 82.56 198 LEU A N 1
ATOM 1620 C CA . LEU A 1 198 ? 17.591 -20.641 3.331 1.00 82.56 198 LEU A CA 1
ATOM 1621 C C . LEU A 1 198 ? 18.634 -20.799 2.228 1.00 82.56 198 LEU A C 1
ATOM 1623 O O . LEU A 1 198 ? 18.893 -21.922 1.807 1.00 82.56 198 LEU A O 1
ATOM 1627 N N . LYS A 1 199 ? 19.281 -19.704 1.819 1.00 79.12 199 LYS A N 1
ATOM 1628 C CA . LYS A 1 199 ? 20.427 -19.762 0.907 1.00 79.12 199 LYS A CA 1
ATOM 1629 C C . LYS A 1 199 ? 21.589 -20.559 1.506 1.00 79.12 199 LYS A C 1
ATOM 1631 O O . LYS A 1 199 ? 22.202 -21.366 0.818 1.00 79.12 199 LYS A O 1
ATOM 1636 N N . TRP A 1 200 ? 21.885 -20.376 2.795 1.00 81.62 200 TRP A N 1
ATOM 1637 C CA . TRP A 1 200 ? 22.982 -21.094 3.451 1.00 81.62 200 TRP A CA 1
ATOM 1638 C C . TRP A 1 200 ? 22.775 -22.617 3.462 1.00 81.62 200 TRP A C 1
ATOM 1640 O O . TRP A 1 200 ? 23.735 -23.366 3.299 1.00 81.62 200 TRP A O 1
ATOM 1650 N N . ILE A 1 201 ? 21.529 -23.078 3.582 1.00 87.19 201 ILE A N 1
ATOM 1651 C CA . ILE A 1 201 ? 21.183 -24.508 3.530 1.00 87.19 201 ILE A CA 1
ATOM 1652 C C . ILE A 1 201 ? 20.813 -25.008 2.119 1.00 87.19 201 ILE A C 1
ATOM 1654 O O . ILE A 1 201 ? 20.350 -26.137 1.982 1.00 87.19 201 ILE A O 1
ATOM 1658 N N . GLY A 1 202 ? 21.009 -24.193 1.072 1.00 82.56 202 GLY A N 1
ATOM 1659 C CA . GLY A 1 202 ? 20.782 -24.572 -0.330 1.00 82.56 202 GLY A CA 1
ATOM 1660 C C . GLY A 1 202 ? 19.311 -24.665 -0.759 1.00 82.56 202 GLY A C 1
ATOM 1661 O O . GLY A 1 202 ? 18.988 -25.374 -1.710 1.00 82.56 202 GLY A O 1
ATOM 1662 N N . LEU A 1 203 ? 18.405 -23.976 -0.061 1.00 83.38 203 LEU A N 1
ATOM 1663 C CA . LEU A 1 203 ? 16.953 -23.987 -0.294 1.00 83.38 203 LEU A CA 1
ATOM 1664 C C . LEU A 1 203 ? 16.411 -22.642 -0.816 1.00 83.38 203 LEU A C 1
ATOM 1666 O O . LEU A 1 203 ? 15.231 -22.327 -0.642 1.00 83.38 203 LEU A O 1
ATOM 1670 N N . GLU A 1 204 ? 17.236 -21.821 -1.470 1.00 75.94 204 GLU A N 1
ATOM 1671 C CA . GLU A 1 204 ? 16.797 -20.523 -2.015 1.00 75.94 204 GLU A CA 1
ATOM 1672 C C . GLU A 1 204 ? 15.661 -20.620 -3.050 1.00 75.94 204 GLU A C 1
ATOM 1674 O O . GLU A 1 204 ? 14.834 -19.712 -3.139 1.00 75.94 204 GLU A O 1
ATOM 1679 N N . SER A 1 205 ? 15.576 -21.724 -3.799 1.00 76.56 205 SER A N 1
ATOM 1680 C CA . SER A 1 205 ? 14.585 -21.922 -4.867 1.00 76.56 205 SER A CA 1
ATOM 1681 C C . SER A 1 205 ? 13.149 -22.040 -4.350 1.00 76.56 205 SER A C 1
ATOM 1683 O O . SER A 1 205 ? 12.211 -21.643 -5.039 1.00 76.56 205 SER A O 1
ATOM 1685 N N . VAL A 1 206 ? 12.961 -22.539 -3.125 1.00 81.56 206 VAL A N 1
ATOM 1686 C CA . VAL A 1 206 ? 11.636 -22.712 -2.503 1.00 81.56 206 VAL A CA 1
ATOM 1687 C C . VAL A 1 206 ? 11.238 -21.538 -1.611 1.00 81.56 206 VAL A C 1
ATOM 1689 O O . VAL A 1 206 ? 10.087 -21.450 -1.178 1.00 81.56 206 VAL A O 1
ATOM 1692 N N . TYR A 1 207 ? 12.158 -20.606 -1.347 1.00 81.00 207 TYR A N 1
ATOM 1693 C CA . TYR A 1 207 ? 11.936 -19.519 -0.398 1.00 81.00 207 TYR A CA 1
ATOM 1694 C C . TYR A 1 207 ? 10.730 -18.642 -0.755 1.00 81.00 207 TYR A C 1
ATOM 1696 O O . TYR A 1 207 ? 9.946 -18.311 0.130 1.00 81.00 207 TYR A O 1
ATOM 1704 N N . GLY A 1 208 ? 10.522 -18.317 -2.037 1.00 78.88 208 GLY A N 1
ATOM 1705 C CA . GLY A 1 208 ? 9.365 -17.522 -2.469 1.00 78.88 208 GLY A CA 1
ATOM 1706 C C . GLY A 1 208 ? 8.021 -18.148 -2.074 1.00 78.88 208 GLY A C 1
ATOM 1707 O O . GLY A 1 208 ? 7.125 -17.449 -1.599 1.00 78.88 208 GLY A O 1
ATOM 1708 N N . VAL A 1 209 ? 7.908 -19.475 -2.187 1.00 83.69 209 VAL A N 1
ATOM 1709 C CA . VAL A 1 209 ? 6.708 -20.228 -1.793 1.00 83.69 209 VAL A CA 1
ATOM 1710 C C . VAL A 1 209 ? 6.552 -20.246 -0.272 1.00 83.69 209 VAL A C 1
ATOM 1712 O O . VAL A 1 209 ? 5.460 -19.987 0.232 1.00 83.69 209 VAL A O 1
ATOM 1715 N N . LEU A 1 210 ? 7.639 -20.487 0.469 1.00 85.88 210 LEU A N 1
ATOM 1716 C CA . LEU A 1 210 ? 7.629 -20.466 1.937 1.00 85.88 210 LEU A CA 1
ATOM 1717 C C . LEU A 1 210 ? 7.254 -19.084 2.488 1.00 85.88 210 LEU A C 1
ATOM 1719 O O . LEU A 1 210 ? 6.461 -18.989 3.423 1.00 85.88 210 LEU A O 1
ATOM 1723 N N . ALA A 1 211 ? 7.771 -18.015 1.883 1.00 85.75 211 ALA A N 1
ATOM 1724 C CA . ALA A 1 211 ? 7.450 -16.637 2.227 1.00 85.75 211 ALA A CA 1
ATOM 1725 C C . ALA A 1 211 ? 5.963 -16.324 2.013 1.00 85.75 211 ALA A C 1
ATOM 1727 O O . ALA A 1 211 ? 5.313 -15.766 2.901 1.00 85.75 211 ALA A O 1
ATOM 1728 N N . ALA A 1 212 ? 5.408 -16.715 0.861 1.00 86.75 212 ALA A N 1
ATOM 1729 C CA . ALA A 1 212 ? 3.986 -16.554 0.567 1.00 86.75 212 ALA A CA 1
ATOM 1730 C C . ALA A 1 212 ? 3.108 -17.357 1.540 1.00 86.75 212 ALA A C 1
ATOM 1732 O O . ALA A 1 212 ? 2.149 -16.815 2.092 1.00 86.75 212 ALA A O 1
ATOM 1733 N N . GLY A 1 213 ? 3.467 -18.617 1.806 1.00 90.06 213 GLY A N 1
ATOM 1734 C CA . GLY A 1 213 ? 2.763 -19.471 2.762 1.00 90.06 213 GLY A CA 1
ATOM 1735 C C . GLY A 1 213 ? 2.798 -18.912 4.186 1.00 90.06 213 GLY A C 1
ATOM 1736 O O . GLY A 1 213 ? 1.754 -18.800 4.827 1.00 90.06 213 GLY A O 1
ATOM 1737 N N . GLY A 1 214 ? 3.970 -18.481 4.661 1.00 90.88 214 GLY A N 1
ATOM 1738 C CA . GLY A 1 214 ? 4.131 -17.860 5.978 1.00 90.88 214 GLY A CA 1
ATOM 1739 C C . GLY A 1 214 ? 3.356 -16.548 6.114 1.00 90.88 214 GLY A C 1
ATOM 1740 O O . GLY A 1 214 ? 2.734 -16.297 7.147 1.00 90.88 214 GLY A O 1
ATOM 1741 N N . PHE A 1 215 ? 3.321 -15.733 5.058 1.00 91.38 215 PHE A N 1
ATOM 1742 C CA . PHE A 1 215 ? 2.492 -14.533 5.022 1.00 91.38 215 PHE A CA 1
ATOM 1743 C C . PHE A 1 215 ? 0.999 -14.869 5.127 1.00 91.38 215 PHE A C 1
ATOM 1745 O O . PHE A 1 215 ? 0.318 -14.310 5.986 1.00 91.38 215 PHE A O 1
ATOM 1752 N N . LEU A 1 216 ? 0.488 -15.804 4.322 1.00 91.88 216 LEU A N 1
ATOM 1753 C CA . LEU A 1 216 ? -0.923 -16.202 4.385 1.00 91.88 216 LEU A CA 1
ATOM 1754 C C . LEU A 1 216 ? -1.285 -16.806 5.747 1.00 91.88 216 LEU A C 1
ATOM 1756 O O . LEU A 1 216 ? -2.344 -16.498 6.293 1.00 91.88 216 LEU A O 1
ATOM 1760 N N . PHE A 1 217 ? -0.384 -17.598 6.332 1.00 93.00 217 PHE A N 1
ATOM 1761 C CA . PHE A 1 217 ? -0.536 -18.104 7.693 1.00 93.00 217 PHE A CA 1
ATOM 1762 C C . PHE A 1 217 ? -0.645 -16.960 8.715 1.00 93.00 217 PHE A C 1
ATOM 1764 O O . PHE A 1 217 ? -1.537 -16.977 9.561 1.00 93.00 217 PHE A O 1
ATOM 1771 N N . SER A 1 218 ? 0.189 -15.919 8.597 1.00 93.31 218 SER A N 1
ATOM 1772 C CA . SER A 1 218 ? 0.152 -14.756 9.498 1.00 93.31 218 SER A CA 1
ATOM 1773 C C . SER A 1 218 ? -1.194 -14.015 9.472 1.00 93.31 218 SER A C 1
ATOM 1775 O O . SER A 1 218 ? -1.678 -13.568 10.511 1.00 93.31 218 SER A O 1
ATOM 1777 N N . VAL A 1 219 ? -1.855 -13.951 8.310 1.00 92.50 219 VAL A N 1
ATOM 1778 C CA . VAL A 1 219 ? -3.178 -13.316 8.170 1.00 92.50 219 VAL A CA 1
ATOM 1779 C C . VAL A 1 219 ? -4.224 -14.022 9.039 1.00 92.50 219 VAL A C 1
ATOM 1781 O O . VAL A 1 219 ? -5.055 -13.356 9.666 1.00 92.50 219 VAL A O 1
ATOM 1784 N N . GLY A 1 220 ? -4.168 -15.356 9.092 1.00 89.88 220 GLY A N 1
ATOM 1785 C CA . GLY A 1 220 ? -5.088 -16.183 9.873 1.00 89.88 220 GLY A CA 1
ATOM 1786 C C . GLY A 1 220 ? -4.703 -16.360 11.342 1.00 89.88 220 GLY A C 1
ATOM 1787 O O . GLY A 1 220 ? -5.571 -16.651 12.154 1.00 89.88 220 GLY A O 1
ATOM 1788 N N . PHE A 1 221 ? -3.429 -16.180 11.694 1.00 89.69 221 PHE A N 1
ATOM 1789 C CA . PHE A 1 221 ? -2.912 -16.497 13.028 1.00 89.69 221 PHE A CA 1
ATOM 1790 C C . PHE A 1 221 ? -3.309 -15.487 14.115 1.00 89.69 221 PHE A C 1
ATOM 1792 O O . PHE A 1 221 ? -3.578 -15.867 15.252 1.00 89.69 221 PHE A O 1
ATOM 1799 N N . PHE A 1 222 ? -3.300 -14.190 13.802 1.00 82.62 222 PHE A N 1
ATOM 1800 C CA . PHE A 1 222 ? -3.469 -13.146 14.814 1.00 82.62 222 PHE A CA 1
ATOM 1801 C C . PHE A 1 222 ? -4.907 -12.628 14.877 1.00 82.62 222 PHE A C 1
ATOM 1803 O O . PHE A 1 222 ? -5.306 -11.879 13.990 1.00 82.62 222 PHE A O 1
ATOM 1810 N N . ASP A 1 223 ? -5.650 -12.921 15.944 1.00 74.62 223 ASP A N 1
ATOM 1811 C CA . ASP A 1 223 ? -7.042 -12.469 16.148 1.00 74.62 223 ASP A CA 1
ATOM 1812 C C . ASP A 1 223 ? -7.174 -11.276 17.109 1.00 74.62 223 ASP A C 1
ATOM 1814 O O . ASP A 1 223 ? -7.968 -11.267 18.047 1.00 74.62 223 ASP A O 1
ATOM 1818 N N . GLY A 1 224 ? -6.373 -10.235 16.880 1.00 72.94 224 GLY A N 1
ATOM 1819 C CA . GLY A 1 224 ? -6.553 -8.948 17.554 1.00 72.94 224 GLY A CA 1
ATOM 1820 C C . GLY A 1 224 ? -7.479 -7.988 16.805 1.00 72.94 224 GLY A C 1
ATOM 1821 O O . GLY A 1 224 ? -7.994 -8.288 15.728 1.00 72.94 224 GLY A O 1
ATOM 1822 N N . ASP A 1 225 ? -7.632 -6.787 17.374 1.00 79.81 225 ASP A N 1
ATOM 1823 C CA . ASP A 1 225 ? -8.347 -5.675 16.740 1.00 79.81 225 ASP A CA 1
ATOM 1824 C C . ASP A 1 225 ? -7.844 -5.406 15.310 1.00 79.81 225 ASP A C 1
ATOM 1826 O O . ASP A 1 225 ? -6.672 -5.632 14.988 1.00 79.81 225 ASP A O 1
ATOM 1830 N N . TYR A 1 226 ? -8.733 -4.890 14.465 1.00 83.25 226 TYR A N 1
ATOM 1831 C CA . TYR A 1 226 ? -8.524 -4.631 13.047 1.00 83.25 226 TYR A CA 1
ATOM 1832 C C . TYR A 1 226 ? -7.179 -3.954 12.749 1.00 83.25 226 TYR A C 1
ATOM 1834 O O . TYR A 1 226 ? -6.402 -4.445 11.923 1.00 83.25 226 TYR A O 1
ATOM 1842 N N . PHE A 1 227 ? -6.863 -2.856 13.442 1.00 87.38 227 PHE A N 1
ATOM 1843 C CA . PHE A 1 227 ? -5.608 -2.148 13.201 1.00 87.38 227 PHE A CA 1
ATOM 1844 C C . PHE A 1 227 ? -4.386 -2.933 13.675 1.00 87.38 227 PHE A C 1
ATOM 1846 O O . PHE A 1 227 ? -3.354 -2.917 13.004 1.00 87.38 227 PHE A O 1
ATOM 1853 N N . LYS A 1 228 ? -4.494 -3.663 14.788 1.00 88.62 228 LYS A N 1
ATOM 1854 C CA . LYS A 1 228 ? -3.409 -4.523 15.275 1.00 88.62 228 LYS A CA 1
ATOM 1855 C C . LYS A 1 228 ? -3.142 -5.668 14.304 1.00 88.62 228 LYS A C 1
ATOM 1857 O O . LYS A 1 228 ? -1.980 -5.932 14.007 1.00 88.62 228 LYS A O 1
ATOM 1862 N N . LYS A 1 229 ? -4.194 -6.284 13.752 1.00 89.44 229 LYS A N 1
ATOM 1863 C CA . LYS A 1 229 ? -4.081 -7.318 12.711 1.00 89.44 229 LYS A CA 1
ATOM 1864 C C . LYS A 1 229 ? -3.418 -6.749 11.461 1.00 89.44 229 LYS A C 1
ATOM 1866 O O . LYS A 1 229 ? -2.484 -7.354 10.949 1.00 89.44 229 LYS A O 1
ATOM 1871 N N . MET A 1 230 ? -3.817 -5.558 11.018 1.00 92.12 230 MET A N 1
ATOM 1872 C CA . MET A 1 230 ? -3.172 -4.892 9.884 1.00 92.12 230 MET A CA 1
ATOM 1873 C C . MET A 1 230 ? -1.682 -4.634 10.130 1.00 92.12 230 MET A C 1
ATOM 1875 O O . MET A 1 230 ? -0.863 -4.981 9.284 1.00 92.12 230 MET A O 1
ATOM 1879 N N . ILE A 1 231 ? -1.320 -4.064 11.282 1.00 93.75 231 ILE A N 1
ATOM 1880 C CA . ILE A 1 231 ? 0.081 -3.810 11.641 1.00 93.75 231 ILE A CA 1
ATOM 1881 C C . ILE A 1 231 ? 0.866 -5.125 11.664 1.00 93.75 231 ILE A C 1
ATOM 1883 O O . ILE A 1 231 ? 1.923 -5.202 11.041 1.00 93.75 231 ILE A O 1
ATOM 1887 N N . TYR A 1 232 ? 0.337 -6.160 12.323 1.00 93.81 232 TYR A N 1
ATOM 1888 C CA . TYR A 1 232 ? 0.956 -7.483 12.397 1.00 93.81 232 TYR A CA 1
ATOM 1889 C C . TYR A 1 232 ? 1.218 -8.064 11.004 1.00 93.81 232 TYR A C 1
ATOM 1891 O O . TYR A 1 232 ? 2.355 -8.394 10.683 1.00 93.81 232 TYR A O 1
ATOM 1899 N N . VAL A 1 233 ? 0.199 -8.099 10.144 1.00 93.94 233 VAL A N 1
ATOM 1900 C CA . VAL A 1 233 ? 0.303 -8.643 8.784 1.00 93.94 233 VAL A CA 1
ATOM 1901 C C . VAL A 1 233 ? 1.269 -7.820 7.920 1.00 93.94 233 VAL A C 1
ATOM 1903 O O . VAL A 1 233 ? 2.037 -8.396 7.149 1.00 93.94 233 VAL A O 1
ATOM 1906 N N . CYS A 1 234 ? 1.304 -6.490 8.066 1.00 93.81 234 CYS A N 1
ATOM 1907 C CA . CYS A 1 234 ? 2.298 -5.644 7.394 1.00 93.81 234 CYS A CA 1
ATOM 1908 C C . CYS A 1 234 ? 3.729 -5.940 7.866 1.00 93.81 234 CYS A C 1
ATOM 1910 O O . CYS A 1 234 ? 4.633 -6.022 7.035 1.00 93.81 234 CYS A O 1
ATOM 1912 N N . PHE A 1 235 ? 3.948 -6.141 9.169 1.00 91.94 235 PHE A N 1
ATOM 1913 C CA . PHE A 1 235 ? 5.250 -6.563 9.695 1.00 91.94 235 PHE A CA 1
ATOM 1914 C C . PHE A 1 235 ? 5.642 -7.948 9.175 1.00 91.94 235 PHE A C 1
ATOM 1916 O O . PHE A 1 235 ? 6.750 -8.109 8.670 1.00 91.94 235 PHE A O 1
ATOM 1923 N N . SER A 1 236 ? 4.738 -8.929 9.227 1.00 91.50 236 SER A N 1
ATOM 1924 C CA . SER A 1 236 ? 4.977 -10.270 8.683 1.00 91.50 236 SER A CA 1
ATOM 1925 C C . SER A 1 236 ? 5.327 -10.214 7.199 1.00 91.50 236 SER A C 1
ATOM 1927 O O . SER A 1 236 ? 6.277 -10.863 6.773 1.00 91.50 236 SER A O 1
ATOM 1929 N N . PHE A 1 237 ? 4.639 -9.380 6.419 1.00 90.06 237 PHE A N 1
ATOM 1930 C CA . PHE A 1 237 ? 4.968 -9.145 5.015 1.00 90.06 237 PHE A CA 1
ATOM 1931 C C . PHE A 1 237 ? 6.379 -8.560 4.843 1.00 90.06 237 PHE A C 1
ATOM 1933 O O . PHE A 1 237 ? 7.155 -9.084 4.049 1.00 90.06 237 PHE A O 1
ATOM 1940 N N . MET A 1 238 ? 6.755 -7.531 5.613 1.00 87.56 238 MET A N 1
ATOM 1941 C CA . MET A 1 238 ? 8.109 -6.949 5.574 1.00 87.56 238 MET A CA 1
ATOM 1942 C C . MET A 1 238 ? 9.209 -7.877 6.095 1.00 87.56 238 MET A C 1
ATOM 1944 O O . MET A 1 238 ? 10.381 -7.635 5.837 1.00 87.56 238 MET A O 1
ATOM 1948 N N . ILE A 1 239 ? 8.876 -8.911 6.856 1.00 85.69 239 ILE A N 1
ATOM 1949 C CA . ILE A 1 239 ? 9.865 -9.855 7.381 1.00 85.69 239 ILE A CA 1
ATOM 1950 C C . ILE A 1 239 ? 10.023 -11.051 6.444 1.00 85.69 239 ILE A C 1
ATOM 1952 O O . ILE A 1 239 ? 11.139 -11.520 6.236 1.00 85.69 239 ILE A O 1
ATOM 1956 N N . LEU A 1 240 ? 8.914 -11.551 5.900 1.00 84.88 240 LEU A N 1
ATOM 1957 C CA . LEU A 1 240 ? 8.875 -12.809 5.164 1.00 84.88 240 LEU A CA 1
ATOM 1958 C C . LEU A 1 240 ? 9.038 -12.624 3.666 1.00 84.88 240 LEU A C 1
ATOM 1960 O O . LEU A 1 240 ? 9.589 -13.507 3.022 1.00 84.88 240 LEU A O 1
ATOM 1964 N N . MET A 1 241 ? 8.548 -11.526 3.088 1.00 79.69 241 MET A N 1
ATOM 1965 C CA . MET A 1 241 ? 8.544 -11.421 1.634 1.00 79.69 241 MET A CA 1
ATOM 1966 C C . MET A 1 241 ? 9.961 -11.411 1.083 1.00 79.69 241 MET A C 1
ATOM 1968 O O . MET A 1 241 ? 10.830 -10.766 1.673 1.00 79.69 241 MET A O 1
ATOM 1972 N N . PRO A 1 242 ? 10.203 -12.048 -0.077 1.00 67.69 242 PRO A N 1
ATOM 1973 C CA . PRO A 1 242 ? 11.544 -12.132 -0.635 1.00 67.69 242 PRO A CA 1
ATOM 1974 C C . PRO A 1 242 ? 12.147 -10.785 -1.007 1.00 67.69 242 PRO A C 1
ATOM 1976 O O . PRO A 1 242 ? 13.344 -10.685 -1.245 1.00 67.69 242 PRO A O 1
ATOM 1979 N N . THR A 1 243 ? 11.324 -9.740 -1.040 1.00 65.62 243 THR A N 1
ATOM 1980 C CA . THR A 1 243 ? 11.805 -8.387 -1.221 1.00 65.62 243 THR A CA 1
ATOM 1981 C C . THR A 1 243 ? 11.132 -7.411 -0.275 1.00 65.62 243 THR A C 1
ATOM 1983 O O . THR A 1 243 ? 10.187 -6.702 -0.646 1.00 65.62 243 THR A O 1
ATOM 1986 N N . PRO A 1 244 ? 11.601 -7.382 0.973 1.00 65.94 244 PRO A N 1
ATOM 1987 C CA . PRO A 1 244 ? 11.136 -6.409 1.923 1.00 65.94 244 PRO A CA 1
ATOM 1988 C C . PRO A 1 244 ? 11.868 -5.111 1.637 1.00 65.94 244 PRO A C 1
ATOM 1990 O O . PRO A 1 244 ? 13.035 -4.948 1.975 1.00 65.94 244 PRO A O 1
ATOM 1993 N N . GLU A 1 245 ? 11.204 -4.201 0.937 1.00 73.56 245 GLU A N 1
ATOM 1994 C CA . GLU A 1 245 ? 11.821 -2.930 0.588 1.00 73.56 245 GLU A CA 1
ATOM 1995 C C . GLU A 1 245 ? 11.787 -2.022 1.845 1.00 73.56 245 GLU A C 1
ATOM 1997 O O . GLU A 1 245 ? 10.694 -1.653 2.298 1.00 73.56 245 GLU A O 1
ATOM 2002 N N . PRO A 1 246 ? 12.941 -1.630 2.440 1.00 78.94 246 PRO A N 1
ATOM 2003 C CA . PRO A 1 246 ? 12.976 -0.796 3.656 1.00 78.94 246 PRO A CA 1
ATOM 2004 C C . PRO A 1 246 ? 12.276 0.556 3.477 1.00 78.94 246 PRO A C 1
ATOM 2006 O O . PRO A 1 246 ? 11.868 1.214 4.432 1.00 78.94 246 PRO A O 1
ATOM 2009 N N . GLN A 1 247 ? 12.090 0.965 2.228 1.00 84.06 247 GLN A N 1
ATOM 2010 C CA . GLN A 1 247 ? 11.319 2.133 1.838 1.00 84.06 247 GLN A CA 1
ATOM 2011 C C . GLN A 1 247 ? 9.838 2.115 2.236 1.00 84.06 247 GLN A C 1
ATOM 2013 O O . GLN A 1 247 ? 9.212 3.172 2.214 1.00 84.06 247 GLN A O 1
ATOM 2018 N N . PHE A 1 248 ? 9.282 0.973 2.656 1.00 88.75 248 PHE A N 1
ATOM 2019 C CA . PHE A 1 248 ? 7.931 0.915 3.224 1.00 88.75 248 PHE A CA 1
ATOM 2020 C C . PHE A 1 248 ? 7.863 1.253 4.721 1.00 88.75 248 PHE A C 1
ATOM 2022 O O . PHE A 1 248 ? 6.764 1.448 5.241 1.00 88.75 248 PHE A O 1
ATOM 2029 N N . LEU A 1 249 ? 9.000 1.394 5.419 1.00 89.56 249 LEU A N 1
ATOM 2030 C CA . LEU A 1 249 ? 9.023 1.745 6.846 1.00 89.56 249 LEU A CA 1
ATOM 2031 C C . LEU A 1 249 ? 8.228 3.023 7.185 1.00 89.56 249 LEU A C 1
ATOM 2033 O O . LEU A 1 249 ? 7.456 2.979 8.143 1.00 89.56 249 LEU A O 1
ATOM 2037 N N . PRO A 1 250 ? 8.309 4.134 6.420 1.00 91.25 250 PRO A N 1
ATOM 2038 C CA . PRO A 1 250 ? 7.466 5.308 6.661 1.00 91.25 250 PRO A CA 1
ATOM 2039 C C . PRO A 1 250 ? 5.969 5.008 6.604 1.00 91.25 250 PRO A C 1
ATOM 2041 O O . PRO A 1 250 ? 5.207 5.531 7.415 1.00 91.25 250 PRO A O 1
ATOM 2044 N N . ILE A 1 251 ? 5.551 4.146 5.671 1.00 93.94 251 ILE A N 1
ATOM 2045 C CA . ILE A 1 251 ? 4.152 3.745 5.509 1.00 93.94 251 ILE A CA 1
ATOM 2046 C C . ILE A 1 251 ? 3.710 2.922 6.722 1.00 93.94 251 ILE A C 1
ATOM 2048 O O . ILE A 1 251 ? 2.638 3.158 7.278 1.00 93.94 251 ILE A O 1
ATOM 2052 N N . LEU A 1 252 ? 4.554 1.999 7.186 1.00 92.94 252 LEU A N 1
ATOM 2053 C CA . LEU A 1 252 ? 4.287 1.221 8.392 1.00 92.94 252 LEU A CA 1
ATOM 2054 C C . LEU A 1 252 ? 4.195 2.114 9.639 1.00 92.94 252 LEU A C 1
ATOM 2056 O O . LEU A 1 252 ? 3.239 1.995 10.405 1.00 92.94 252 LEU A O 1
ATOM 2060 N N . PHE A 1 253 ? 5.131 3.052 9.820 1.00 91.56 253 PHE A N 1
ATOM 2061 C CA . PHE A 1 253 ? 5.080 4.020 10.920 1.00 91.56 253 PHE A CA 1
ATOM 2062 C C . PHE A 1 253 ? 3.817 4.876 10.867 1.00 91.56 253 PHE A C 1
ATOM 2064 O O . PHE A 1 253 ? 3.176 5.084 11.897 1.00 91.56 253 PHE A O 1
ATOM 2071 N N . TYR A 1 254 ? 3.423 5.324 9.676 1.00 93.31 254 TYR A N 1
ATOM 2072 C CA . TYR A 1 254 ? 2.168 6.033 9.476 1.00 93.31 254 TYR A CA 1
ATOM 2073 C C . TYR A 1 254 ? 0.970 5.205 9.967 1.00 93.31 254 TYR A C 1
ATOM 2075 O O . TYR A 1 254 ? 0.180 5.711 10.766 1.00 93.31 254 TYR A O 1
ATOM 2083 N N . ILE A 1 255 ? 0.862 3.928 9.573 1.00 94.06 255 ILE A N 1
ATOM 2084 C CA . ILE A 1 255 ? -0.229 3.039 10.013 1.00 94.06 255 ILE A CA 1
ATOM 2085 C C . ILE A 1 255 ? -0.235 2.897 11.541 1.00 94.06 255 ILE A C 1
ATOM 2087 O O . ILE A 1 255 ? -1.289 3.047 12.161 1.00 94.06 255 ILE A O 1
ATOM 2091 N N . VAL A 1 256 ? 0.929 2.657 12.156 1.00 93.00 256 VAL A N 1
ATOM 2092 C CA . VAL A 1 256 ? 1.073 2.498 13.616 1.00 93.00 256 VAL A CA 1
ATOM 2093 C C . VAL A 1 256 ? 0.604 3.746 14.363 1.00 93.00 256 VAL A C 1
ATOM 2095 O O . VAL A 1 256 ? -0.156 3.652 15.330 1.00 93.00 256 VAL A O 1
ATOM 2098 N N . VAL A 1 257 ? 1.028 4.926 13.912 1.00 91.88 257 VAL A N 1
ATOM 2099 C CA . VAL A 1 257 ? 0.647 6.191 14.548 1.00 91.88 257 VAL A CA 1
ATOM 2100 C C . VAL A 1 257 ? -0.850 6.426 14.389 1.00 91.88 257 VAL A C 1
ATOM 2102 O O . VAL A 1 257 ? -1.534 6.681 15.379 1.00 91.88 257 VAL A O 1
ATOM 2105 N N . VAL A 1 258 ? -1.382 6.293 13.173 1.00 90.62 258 VAL A N 1
ATOM 2106 C CA . VAL A 1 258 ? -2.815 6.488 12.923 1.00 90.62 258 VAL A CA 1
ATOM 2107 C C . VAL A 1 258 ? -3.658 5.516 13.756 1.00 90.62 258 VAL A C 1
ATOM 2109 O O . VAL A 1 258 ? -4.612 5.953 14.396 1.00 90.62 258 VAL A O 1
ATOM 2112 N N . SER A 1 259 ? -3.273 4.240 13.834 1.00 87.62 259 SER A N 1
ATOM 2113 C CA . SER A 1 259 ? -3.932 3.233 14.678 1.00 87.62 259 SER A CA 1
ATOM 2114 C C . SER A 1 259 ? -3.991 3.663 16.146 1.00 87.62 259 SER A C 1
ATOM 2116 O O . SER A 1 259 ? -5.078 3.728 16.725 1.00 87.62 259 SER A O 1
ATOM 2118 N N . LYS A 1 260 ? -2.850 4.049 16.734 1.00 86.38 260 LYS A N 1
ATOM 2119 C CA . LYS A 1 260 ? -2.771 4.461 18.145 1.00 86.38 260 LYS A CA 1
ATOM 2120 C C . LYS A 1 260 ? -3.686 5.651 18.461 1.00 86.38 260 LYS A C 1
ATOM 2122 O O . LYS A 1 260 ? -4.333 5.691 19.513 1.00 86.38 260 LYS A O 1
ATOM 2127 N N . TYR A 1 261 ? -3.751 6.629 17.558 1.00 79.69 261 TYR A N 1
ATOM 2128 C CA . TYR A 1 261 ? -4.574 7.826 17.755 1.00 79.69 261 TYR A CA 1
ATOM 2129 C C . TYR A 1 261 ? -6.052 7.619 17.388 1.00 79.69 261 TYR A C 1
ATOM 2131 O O . TYR A 1 261 ? -6.897 8.340 17.922 1.00 79.69 261 TYR A O 1
ATOM 2139 N N . SER A 1 262 ? -6.371 6.616 16.564 1.00 72.50 262 SER A N 1
ATOM 2140 C CA . SER A 1 262 ? -7.744 6.188 16.275 1.00 72.50 262 SER A CA 1
ATOM 2141 C C . SER A 1 262 ? -8.373 5.443 17.455 1.00 72.50 262 SER A C 1
ATOM 2143 O O . SER A 1 262 ? -9.472 5.802 17.871 1.00 72.50 262 SER A O 1
ATOM 2145 N N . GLU A 1 263 ? -7.668 4.484 18.072 1.00 60.59 263 GLU A N 1
ATOM 2146 C CA . GLU A 1 263 ? -8.150 3.794 19.288 1.00 60.59 263 GLU A CA 1
ATOM 2147 C C . GLU A 1 263 ? -8.408 4.789 20.439 1.00 60.59 263 GLU A C 1
ATOM 2149 O O . GLU A 1 263 ? -9.381 4.688 21.188 1.00 60.59 263 GLU A O 1
ATOM 2154 N N . SER A 1 264 ? -7.553 5.810 20.550 1.00 51.00 264 SER A N 1
ATOM 2155 C CA . SER A 1 264 ? -7.709 6.904 21.517 1.00 51.00 264 SER A CA 1
ATOM 2156 C C . SER A 1 264 ? -8.886 7.839 21.196 1.00 51.00 264 SER A C 1
ATOM 2158 O O . SER A 1 264 ? -9.262 8.670 22.025 1.00 51.00 264 SER A O 1
ATOM 2160 N N . TYR A 1 265 ? -9.433 7.801 19.979 1.00 45.91 265 TYR A N 1
ATOM 2161 C CA . TYR A 1 265 ? -10.617 8.571 19.604 1.00 45.91 265 TYR A CA 1
ATOM 2162 C C . TYR A 1 265 ? -11.881 7.862 20.092 1.00 45.91 265 TYR A C 1
ATOM 2164 O O . TYR A 1 265 ? -12.659 8.476 20.818 1.00 45.91 265 TYR A O 1
ATOM 2172 N N . GLU A 1 266 ? -12.006 6.561 19.815 1.00 49.53 266 GLU A N 1
ATOM 2173 C CA . GLU A 1 266 ? -13.174 5.757 20.198 1.00 49.53 266 GLU A CA 1
ATOM 2174 C C . GLU A 1 266 ? -13.368 5.662 21.717 1.00 49.53 266 GLU A C 1
ATOM 2176 O O . GLU A 1 266 ? -14.492 5.835 22.195 1.00 49.53 266 GLU A O 1
ATOM 2181 N N . ARG A 1 267 ? -12.286 5.502 22.497 1.00 43.34 267 ARG A N 1
ATOM 2182 C CA . ARG A 1 267 ? -12.369 5.475 23.974 1.00 43.34 267 ARG A CA 1
ATOM 2183 C C . ARG A 1 267 ? -12.841 6.796 24.589 1.00 43.34 267 ARG A C 1
ATOM 2185 O O . ARG A 1 267 ? -13.454 6.788 25.647 1.00 43.34 267 ARG A O 1
ATOM 2192 N N . VAL A 1 268 ? -12.558 7.932 23.946 1.00 41.12 268 VAL A N 1
ATOM 2193 C CA . VAL A 1 268 ? -12.917 9.267 24.464 1.00 41.12 268 VAL A CA 1
ATOM 2194 C C . VAL A 1 268 ? -14.334 9.671 24.054 1.00 41.12 268 VAL A C 1
ATOM 2196 O O . VAL A 1 268 ? -14.998 10.386 24.797 1.00 41.12 268 VAL A O 1
ATOM 2199 N N . THR A 1 269 ? -14.821 9.214 22.899 1.00 42.34 269 THR A N 1
ATOM 2200 C CA . THR A 1 269 ? -16.205 9.467 22.457 1.00 42.34 269 THR A CA 1
ATOM 2201 C C . THR A 1 269 ? -17.223 8.511 23.078 1.00 42.34 269 THR A C 1
ATOM 2203 O O . THR A 1 269 ? -18.400 8.854 23.158 1.00 42.34 269 THR A O 1
ATOM 2206 N N . HIS A 1 270 ? -16.790 7.341 23.557 1.00 39.25 270 HIS A N 1
ATOM 2207 C CA . HIS A 1 270 ? -17.641 6.374 24.254 1.00 39.25 270 HIS A CA 1
ATOM 2208 C C . HIS A 1 270 ? -17.032 5.924 25.595 1.00 39.25 270 HIS A C 1
ATOM 2210 O O . HIS A 1 270 ? -16.761 4.737 25.775 1.00 39.25 270 HIS A O 1
ATOM 2216 N N . PRO A 1 271 ? -16.843 6.835 26.569 1.00 33.25 271 PRO A N 1
ATOM 2217 C CA . PRO A 1 271 ? -16.241 6.486 27.858 1.00 33.25 271 PRO A CA 1
ATOM 2218 C C . PRO A 1 271 ? -17.105 5.526 28.699 1.00 33.25 271 PRO A C 1
ATOM 2220 O O . PRO A 1 271 ? -16.610 4.935 29.645 1.00 33.25 271 PRO A O 1
ATOM 2223 N N . PHE A 1 272 ? -18.382 5.334 28.349 1.00 36.56 272 PHE A N 1
ATOM 2224 C CA . PHE A 1 272 ? -19.343 4.526 29.113 1.00 36.56 272 PHE A CA 1
ATOM 2225 C C . PHE A 1 272 ? -19.516 3.078 28.625 1.00 36.56 272 PHE A C 1
ATOM 2227 O O . PHE A 1 272 ? -20.391 2.376 29.125 1.00 36.56 272 PHE A O 1
ATOM 2234 N N . LEU A 1 273 ? -18.730 2.621 27.644 1.00 41.53 273 LEU A N 1
ATOM 2235 C CA . LEU A 1 273 ? -18.838 1.256 27.104 1.00 41.53 273 LEU A CA 1
ATOM 2236 C C . LEU A 1 273 ? -17.640 0.355 27.438 1.00 41.53 273 LEU A C 1
ATOM 2238 O O . LEU A 1 273 ? -17.614 -0.778 26.971 1.00 41.53 273 LEU A O 1
ATOM 2242 N N . SER A 1 274 ? -16.658 0.819 28.223 1.00 36.56 274 SER A N 1
ATOM 2243 C CA . SER A 1 274 ? -15.474 0.005 28.544 1.00 36.56 274 SER A CA 1
ATOM 2244 C C . SER A 1 274 ? -15.611 -0.902 29.768 1.00 36.56 274 SER A C 1
ATOM 2246 O O . SER A 1 274 ? -14.691 -1.671 30.002 1.00 36.56 274 SER A O 1
ATOM 2248 N N . ASP A 1 275 ? -16.728 -0.858 30.500 1.00 37.34 275 ASP A N 1
ATOM 2249 C CA . ASP A 1 275 ? -16.965 -1.715 31.670 1.00 37.34 275 ASP A CA 1
ATOM 2250 C C . ASP A 1 275 ? -18.326 -2.425 31.571 1.00 37.34 275 ASP A C 1
ATOM 2252 O O . ASP A 1 275 ? -19.258 -2.082 32.299 1.00 37.34 275 ASP A O 1
ATOM 2256 N N . ARG A 1 276 ? -18.461 -3.390 30.650 1.00 35.25 276 ARG A N 1
ATOM 2257 C CA . ARG A 1 276 ? -19.404 -4.524 30.743 1.00 35.25 276 ARG A CA 1
ATOM 2258 C C . ARG A 1 276 ? -18.889 -5.730 29.973 1.00 35.25 276 ARG A C 1
ATOM 2260 O O . ARG A 1 276 ? -18.513 -5.546 28.796 1.00 35.25 276 ARG A O 1
#

Secondary structure (DSSP, 8-state):
---BTTB----S--S-GGGHHHHHHHHHHHSS--HHHHHHHHHHHHHHHHHHHHHH-TTS-HHHHHHHHHHHHHS---HHHHHHHHHHHHHHHHHHHHTTTTTSGGG-TTHHHHHHHHTTS-TTHHHHHHHHHHIIIIIS--HHHHHHHHHHHHHHHHHHHGGG-HHHHIIIIIIHHH-HHHHHHHS-----HHHHHHHHTT-GGGHHHHHHHHHHHHHHH--S-HHHHHHHHHHHHHHHSS---GGGHHHHHHHHHHHHHHHHHHHHH-TTSS--

Foldseek 3Di:
DDDDPPDPPLPDPQAFCLLVVLQVVLCVVPVDPDVVSLQVSLLVLLVVLLVLLCLLQVVDDPVNCVVLSVCSRPFDSDSLLSLLLSLLSVVLSLCLVCVVVVVPDPSCVCVLVSLLSNVRRDCLVVLVVLLVLLCVCPVVVVPVVSVVSVVSSVVSNCVSCVVVDPVSCCVSHVVCQLPCVNCVVPHDFPQAPQCVVCVVVVNNNCLQVVLVVQLNVLSVPDPDDSLVSSLSSSVSNLRRHRHNDCSCVSSSVSSVSSVVSSVVVVCVVCVPPPPD

Sequence (276 aa):
FHEVGGEVVFGNFNNLPLTIPFYWITHFLTAHWAIEYLILTNLLVRLLVCFVFMKTTPKLSQIQRLPFYLVFLFWGGEYPITTTFLIVALLMYFFTRGISSLRRISTIGFLPLLFGLGLLTKFFVIPIFFAFYYYLFFHLGKKRETGIHLLLIGSIALLMLVPFGLGNVIDSTILFNLNLGQRAVYATFYPNVFSGLLKWIGLESVYGVLAAGGFLFSVGFFDGDYFKKMIYVCFSFMILMPTPEPQFLPILFYIVVVSKYSESYERVTHPFLSDR